Protein AF-A0AAW2QJ53-F1 (afdb_monomer_lite)

Sequence (204 aa):
MSAPTSPSHPFHLSPHHTTTTTTNLRRILRWKGVRPLPLFICVTLGLILRFAVPKPRAVAHNAWSLLAIFIATVAGLILSPLPVGAWAFVCLTLTVVTKTLTFAAAFSAFTNEVIWLIVVSFFFSRGFVKTGLGDRIAMFFVRWLGKSTLGLSYGLVLGSLPFLQECRALRRELVGFSCPLLSLWPRVLKVDLRIHRLGNLELI

Secondary structure (DSSP, 8-state):
---------------------SSSHHHHT------HHHHHHHHHHHHHHHHHSPPPTTS-HHHHHHHHHHHHHHHHHHH--S-HHHHHHHHHHHHHHTTSS-HHHHHTTTT-HHHHHHHHHHHHHHHHHHTTHHHHHHHHHHHHHTT-HHHHHHHHHHHHHHHHHHHHHHHHH-TTT-HHHHTTHHHHHHHHHHHHHHTTTTT-

Organism: NCBI:txid2727403

pLDDT: mean 70.65, std 16.31, range [41.06, 96.38]

Radius of gyration: 29.46 Å; chains: 1; bounding box: 96×60×66 Å

Foldseek 3Di:
DDDDDDDDDPPPDDDPPPDDPDDPVVVVVPCPDLPVVVVCVLVVQLVCLLPVDDDDPPDDPLVSNVVSLVVSLVVCVVVVSDPNVVSLVVSLVVCPVVPSDDPCVSCVVVVDVVVVVVVVVVVVVVVCVVVCVVVVVVVVVCVVQVVDPVSVVVVVCVVCVVVVVVVVVVCVVCVPPCPVVVVCVVVVVVVVVVVVVVVVVVPD

InterPro domains:
  IPR001898 Solute carrier family 13 [PF00939] (39-161)
  IPR030676 Citrate carrier CitT-related [PTHR42826] (18-158)

Structure (mmCIF, N/CA/C/O backbone):
data_AF-A0AAW2QJ53-F1
#
_entry.id   AF-A0AAW2QJ53-F1
#
loop_
_atom_site.group_PDB
_atom_site.id
_atom_site.type_symbol
_atom_site.label_atom_id
_atom_site.label_alt_id
_atom_site.label_comp_id
_atom_site.label_asym_id
_atom_site.label_entity_id
_atom_site.label_seq_id
_atom_site.pdbx_PDB_ins_code
_atom_site.Cartn_x
_atom_site.Cartn_y
_atom_site.Cartn_z
_atom_site.occupancy
_atom_site.B_iso_or_equiv
_atom_site.auth_seq_id
_atom_site.auth_comp_id
_atom_site.auth_asym_id
_atom_site.auth_atom_id
_atom_site.pdbx_PDB_model_num
ATOM 1 N N . MET A 1 1 ? -69.877 -28.764 40.636 1.00 41.84 1 MET A N 1
ATOM 2 C CA . MET A 1 1 ? -69.541 -29.182 39.254 1.00 41.84 1 MET A CA 1
ATOM 3 C C . MET A 1 1 ? -69.644 -27.917 38.415 1.00 41.84 1 MET A C 1
ATOM 5 O O . MET A 1 1 ? -70.707 -27.327 38.453 1.00 41.84 1 MET A O 1
ATOM 9 N N . SER A 1 2 ? -68.628 -27.328 37.794 1.00 41.06 2 SER A N 1
ATOM 10 C CA . SER A 1 2 ? -67.346 -27.781 37.236 1.00 41.06 2 SER A CA 1
ATOM 11 C C . SER A 1 2 ? -66.388 -26.573 37.137 1.00 41.06 2 SER A C 1
ATOM 13 O O . SER A 1 2 ? -66.824 -25.430 37.224 1.00 41.06 2 SER A O 1
ATOM 15 N N . ALA A 1 3 ? -65.089 -26.849 37.010 1.00 47.06 3 ALA A N 1
ATOM 16 C CA . ALA A 1 3 ? -63.971 -25.903 37.069 1.00 47.06 3 ALA A CA 1
ATOM 17 C C . ALA A 1 3 ? -63.718 -25.144 35.720 1.00 47.06 3 ALA A C 1
ATOM 19 O O . ALA A 1 3 ? -64.642 -25.065 34.915 1.00 47.06 3 ALA A O 1
ATOM 20 N N . PRO A 1 4 ? -62.542 -24.521 35.464 1.00 56.47 4 PRO A N 1
ATOM 21 C CA . PRO A 1 4 ? -62.376 -23.080 35.216 1.00 56.47 4 PRO A CA 1
ATOM 22 C C . PRO A 1 4 ? -61.927 -22.730 33.778 1.00 56.47 4 PRO A C 1
ATOM 24 O O . PRO A 1 4 ? -61.298 -23.548 33.119 1.00 56.47 4 PRO A O 1
ATOM 27 N N . THR A 1 5 ? -62.106 -21.489 33.309 1.00 48.62 5 THR A N 1
ATOM 28 C CA . THR A 1 5 ? -61.375 -20.992 32.118 1.00 48.62 5 THR A CA 1
ATOM 29 C C . THR A 1 5 ? -61.111 -19.485 32.192 1.00 48.62 5 THR A C 1
ATOM 31 O O . THR A 1 5 ? -62.034 -18.678 32.161 1.00 48.62 5 THR A O 1
ATOM 34 N N . SER A 1 6 ? -59.833 -19.122 32.250 1.00 49.41 6 SER A N 1
ATOM 35 C CA . SER A 1 6 ? -59.264 -17.804 31.927 1.00 49.41 6 SER A CA 1
ATOM 36 C C . SER A 1 6 ? -58.255 -18.022 30.775 1.00 49.41 6 SER A C 1
ATOM 38 O O . SER A 1 6 ? -57.933 -19.180 30.500 1.00 49.41 6 SER A O 1
ATOM 40 N N . PRO A 1 7 ? -57.590 -17.000 30.213 1.00 57.84 7 PRO A N 1
ATOM 41 C CA . PRO A 1 7 ? -58.033 -15.927 29.315 1.00 57.84 7 PRO A CA 1
ATOM 42 C C . PRO A 1 7 ? -57.326 -16.042 27.934 1.00 57.84 7 PRO A C 1
ATOM 44 O O . PRO A 1 7 ? -56.393 -16.824 27.777 1.00 57.84 7 PRO A O 1
ATOM 47 N N . SER A 1 8 ? -57.677 -15.242 26.917 1.00 47.44 8 SER A N 1
ATOM 48 C CA . SER A 1 8 ? -56.763 -15.034 25.770 1.00 47.44 8 SER A CA 1
ATOM 49 C C . SER A 1 8 ? -56.969 -13.685 25.074 1.00 47.44 8 SER A C 1
ATOM 51 O O . SER A 1 8 ? -57.854 -13.495 24.246 1.00 47.44 8 SER A O 1
ATOM 53 N N . HIS A 1 9 ? -56.099 -12.732 25.412 1.00 55.94 9 HIS A N 1
ATOM 54 C CA . HIS A 1 9 ? -55.782 -11.611 24.534 1.00 55.94 9 HIS A CA 1
ATOM 55 C C . HIS A 1 9 ? -55.036 -12.153 23.303 1.00 55.94 9 HIS A C 1
ATOM 57 O O . HIS A 1 9 ? -54.114 -12.956 23.480 1.00 55.94 9 HIS A O 1
ATOM 63 N N . PRO A 1 10 ? -55.360 -11.726 22.071 1.00 49.34 10 PRO A N 1
ATOM 64 C CA . PRO A 1 10 ? -54.559 -12.074 20.908 1.00 49.34 10 PRO A CA 1
ATOM 65 C C . PRO A 1 10 ? -53.213 -11.341 20.988 1.00 49.34 10 PRO A C 1
ATOM 67 O O . PRO A 1 10 ? -53.087 -10.162 20.664 1.00 49.34 10 PRO A O 1
ATOM 70 N N . PHE A 1 11 ? -52.200 -12.061 21.465 1.00 49.09 11 PHE A N 1
ATOM 71 C CA . PHE A 1 11 ? -50.798 -11.682 21.379 1.00 49.09 11 PHE A CA 1
ATOM 72 C C . PHE A 1 11 ? -50.414 -11.704 19.895 1.00 49.09 11 PHE A C 1
ATOM 74 O O . PHE A 1 11 ? -50.345 -12.763 19.269 1.00 49.09 11 PHE A O 1
ATOM 81 N N . HIS A 1 12 ? -50.229 -10.523 19.312 1.00 52.28 12 HIS A N 1
ATOM 82 C CA . HIS A 1 12 ? -49.799 -10.353 17.930 1.00 52.28 12 HIS A CA 1
ATOM 83 C C . HIS A 1 12 ? -48.346 -10.836 17.797 1.00 52.28 12 HIS A C 1
ATOM 85 O O . HIS A 1 12 ? -47.392 -10.087 18.011 1.00 52.28 12 HIS A O 1
ATOM 91 N N . LEU A 1 13 ? -48.176 -12.124 17.492 1.00 47.94 13 LEU A N 1
ATOM 92 C CA . LEU A 1 13 ? -46.907 -12.718 17.089 1.00 47.94 13 LEU A CA 1
ATOM 93 C C . LEU A 1 13 ? -46.474 -12.077 15.771 1.00 47.94 13 LEU A C 1
ATOM 95 O O . LEU A 1 13 ? -46.982 -12.405 14.702 1.00 47.94 13 LEU A O 1
ATOM 99 N N . SER A 1 14 ? -45.523 -11.153 15.859 1.00 46.50 14 SER A N 1
ATOM 100 C CA . SER A 1 14 ? -44.758 -10.709 14.700 1.00 46.50 14 SER A CA 1
ATOM 101 C C . SER A 1 14 ? -43.952 -11.910 14.182 1.00 46.50 14 SER A C 1
ATOM 103 O O . SER A 1 14 ? -43.152 -12.464 14.944 1.00 46.50 14 SER A O 1
ATOM 105 N N . PRO A 1 15 ? -44.138 -12.363 12.931 1.00 52.22 15 PRO A N 1
ATOM 106 C CA . PRO A 1 15 ? -43.317 -13.427 12.382 1.00 52.22 15 PRO A CA 1
ATOM 107 C C . PRO A 1 15 ? -41.901 -12.882 12.170 1.00 52.22 15 PRO A C 1
ATOM 109 O O . PRO A 1 15 ? -41.655 -12.038 11.307 1.00 52.22 15 PRO A O 1
ATOM 112 N N . HIS A 1 16 ? -40.946 -13.374 12.960 1.00 45.62 16 HIS A N 1
ATOM 113 C CA . HIS A 1 16 ? -39.532 -13.250 12.635 1.00 45.62 16 HIS A CA 1
ATOM 114 C C . HIS A 1 16 ? -39.289 -13.953 11.297 1.00 45.62 16 HIS A C 1
ATOM 116 O O . HIS A 1 16 ? -39.169 -15.177 11.237 1.00 45.62 16 HIS A O 1
ATOM 122 N N . HIS A 1 17 ? -39.215 -13.175 10.216 1.00 47.91 17 HIS A N 1
ATOM 123 C CA . HIS A 1 17 ? -38.747 -13.673 8.933 1.00 47.91 17 HIS A CA 1
ATOM 124 C C . HIS A 1 17 ? -37.279 -14.102 9.089 1.00 47.91 17 HIS A C 1
ATOM 126 O O . HIS A 1 17 ? -36.335 -13.317 9.132 1.00 47.91 17 HIS A O 1
ATOM 132 N N . THR A 1 18 ? -37.092 -15.403 9.218 1.00 50.91 18 THR A N 1
ATOM 133 C CA . THR A 1 18 ? -35.818 -16.095 9.094 1.00 50.91 18 THR A CA 1
ATOM 134 C C . THR A 1 18 ? -35.572 -16.325 7.608 1.00 50.91 18 THR A C 1
ATOM 136 O O . THR A 1 18 ? -35.673 -17.438 7.122 1.00 50.91 18 THR A O 1
ATOM 139 N N . THR A 1 19 ? -35.283 -15.267 6.845 1.00 46.22 19 THR A N 1
ATOM 140 C CA . THR A 1 19 ? -34.838 -15.418 5.448 1.00 46.22 19 THR A CA 1
ATOM 141 C C . THR A 1 19 ? -34.272 -14.112 4.913 1.00 46.22 19 THR A C 1
ATOM 143 O O . THR A 1 19 ? -35.037 -13.194 4.644 1.00 46.22 19 THR A O 1
ATOM 146 N N . THR A 1 20 ? -32.945 -14.035 4.746 1.00 45.28 20 THR A N 1
ATOM 147 C CA . THR A 1 20 ? -32.237 -13.365 3.622 1.00 45.28 20 THR A CA 1
ATOM 148 C C . THR A 1 20 ? -30.709 -13.370 3.833 1.00 45.28 20 THR A C 1
ATOM 150 O O . THR A 1 20 ? -30.023 -12.362 3.697 1.00 45.28 20 THR A O 1
ATOM 153 N N . THR A 1 21 ? -30.116 -14.540 4.094 1.00 49.44 21 THR A N 1
ATOM 154 C CA . THR A 1 21 ? -28.648 -14.734 4.060 1.00 49.44 21 THR A CA 1
ATOM 155 C C . THR A 1 21 ? -28.194 -15.181 2.663 1.00 49.44 21 THR A C 1
ATOM 157 O O . THR A 1 21 ? -27.422 -16.116 2.516 1.00 49.44 21 THR A O 1
ATOM 160 N N . THR A 1 22 ? -28.705 -14.564 1.593 1.00 52.09 22 THR A N 1
ATOM 161 C CA . THR A 1 22 ? -28.357 -14.920 0.196 1.00 52.09 22 THR A CA 1
ATOM 162 C C . THR A 1 22 ? -28.298 -13.705 -0.741 1.00 52.09 22 THR A C 1
ATOM 164 O O . THR A 1 22 ? -28.454 -13.825 -1.951 1.00 52.09 22 THR A O 1
ATOM 167 N N . THR A 1 23 ? -28.018 -12.508 -0.219 1.00 50.94 23 THR A N 1
ATOM 168 C CA . THR A 1 23 ? -27.895 -11.270 -1.026 1.00 50.94 23 THR A CA 1
ATOM 169 C C . THR A 1 23 ? -26.528 -10.580 -0.937 1.00 50.94 23 THR A C 1
ATOM 171 O O . THR A 1 23 ? -26.284 -9.629 -1.678 1.00 50.94 23 THR A O 1
ATOM 174 N N . ASN A 1 24 ? -25.583 -11.078 -0.125 1.00 52.50 24 ASN A N 1
ATOM 175 C CA . ASN A 1 24 ? -24.261 -10.447 0.043 1.00 52.50 24 ASN A CA 1
ATOM 176 C C . ASN A 1 24 ? -23.099 -11.085 -0.744 1.00 52.50 24 ASN A C 1
ATOM 178 O O . ASN A 1 24 ? -22.112 -10.401 -0.998 1.00 52.50 24 ASN A O 1
ATOM 182 N N . LEU A 1 25 ? -23.193 -12.334 -1.218 1.00 51.38 25 LEU A N 1
ATOM 183 C CA . LEU A 1 25 ? -22.089 -12.946 -1.986 1.00 51.38 25 LEU A CA 1
ATOM 184 C C . LEU A 1 25 ? -21.907 -12.317 -3.378 1.00 51.38 25 LEU A C 1
ATOM 186 O O . LEU A 1 25 ? -20.786 -12.196 -3.872 1.00 51.38 25 LEU A O 1
ATOM 190 N N . ARG A 1 26 ? -22.992 -11.826 -3.993 1.00 50.66 26 ARG A N 1
ATOM 191 C CA . ARG A 1 26 ? -22.941 -11.189 -5.321 1.00 50.66 26 ARG A CA 1
ATOM 192 C C . ARG A 1 26 ? -22.199 -9.848 -5.324 1.00 50.66 26 ARG A C 1
ATOM 194 O O . ARG A 1 26 ? -21.727 -9.429 -6.373 1.00 50.66 26 ARG A O 1
ATOM 201 N N . ARG A 1 27 ? -22.075 -9.175 -4.172 1.00 55.25 27 ARG A N 1
ATOM 202 C CA . ARG A 1 27 ? -21.313 -7.921 -4.034 1.00 55.25 27 ARG A CA 1
ATOM 203 C C . ARG A 1 27 ? -19.810 -8.183 -3.910 1.00 55.25 27 ARG A C 1
ATOM 205 O O . ARG A 1 27 ? -19.029 -7.426 -4.472 1.00 55.25 27 ARG A O 1
ATOM 212 N N . ILE A 1 28 ? -19.429 -9.281 -3.255 1.00 56.34 28 ILE A N 1
ATOM 213 C CA . ILE A 1 28 ? -18.035 -9.740 -3.135 1.00 56.34 28 ILE A CA 1
ATOM 214 C C . ILE A 1 28 ? -17.529 -10.265 -4.490 1.00 56.34 28 ILE A C 1
ATOM 216 O O . ILE A 1 28 ? -16.387 -10.028 -4.864 1.00 56.34 28 ILE A O 1
ATOM 220 N N . LEU A 1 29 ? -18.409 -10.902 -5.269 1.00 56.59 29 LEU A N 1
ATOM 221 C CA . LEU A 1 29 ? -18.126 -11.405 -6.618 1.00 56.59 29 LEU A CA 1
ATOM 222 C C . LEU A 1 29 ? -18.525 -10.438 -7.739 1.00 56.59 29 LEU A C 1
ATOM 224 O O . LEU A 1 29 ? -18.559 -10.835 -8.904 1.00 56.59 29 LEU A O 1
ATOM 228 N N . ARG A 1 30 ? -18.805 -9.161 -7.448 1.00 52.78 30 ARG A N 1
ATOM 229 C CA . ARG A 1 30 ? -18.968 -8.160 -8.509 1.00 52.78 30 ARG A CA 1
ATOM 230 C C . ARG A 1 30 ? -17.588 -7.709 -8.962 1.00 52.78 30 ARG A C 1
ATOM 232 O O . ARG A 1 30 ? -17.168 -6.581 -8.711 1.00 52.78 30 ARG A O 1
ATOM 239 N N . TRP A 1 31 ? -16.910 -8.621 -9.654 1.00 46.41 31 TRP A N 1
ATOM 240 C CA . TRP A 1 31 ? -15.805 -8.344 -10.555 1.00 46.41 31 TRP A CA 1
ATOM 241 C C . TRP A 1 31 ? -16.327 -7.372 -11.607 1.00 46.41 31 TRP A C 1
ATOM 243 O O . TRP A 1 31 ? -16.833 -7.741 -12.664 1.00 46.41 31 TRP A O 1
ATOM 253 N N . LYS A 1 32 ? -16.288 -6.086 -11.263 1.00 50.75 32 LYS A N 1
ATOM 254 C CA . LYS A 1 32 ? -16.388 -5.003 -12.222 1.00 50.75 32 LYS A CA 1
ATOM 255 C C . LYS A 1 32 ? -15.166 -5.202 -13.095 1.00 50.75 32 LYS A C 1
ATOM 257 O O . LYS A 1 32 ? -14.059 -4.950 -12.627 1.00 50.75 32 LYS A O 1
ATOM 262 N N . GLY A 1 33 ? -15.401 -5.801 -14.264 1.00 52.56 33 GLY A N 1
ATOM 263 C CA . GLY A 1 33 ? -14.368 -6.248 -15.183 1.00 52.56 33 GLY A CA 1
ATOM 264 C C . GLY A 1 33 ? -13.246 -5.233 -15.197 1.00 52.56 33 GLY A C 1
ATOM 265 O O . GLY A 1 33 ? -13.503 -4.038 -15.388 1.00 52.56 33 GLY A O 1
ATOM 266 N N . VAL A 1 34 ? -12.038 -5.717 -14.894 1.00 56.25 34 VAL A N 1
ATOM 267 C CA . VAL A 1 34 ? -10.792 -5.001 -15.153 1.00 56.25 34 VAL A CA 1
ATOM 268 C C . VAL A 1 34 ? -11.013 -4.296 -16.473 1.00 56.25 34 VAL A C 1
ATOM 270 O O . VAL A 1 34 ? -11.257 -4.979 -17.461 1.00 56.25 34 VAL A O 1
ATOM 273 N N . ARG A 1 35 ? -11.053 -2.961 -16.497 1.00 54.94 35 ARG A N 1
ATOM 274 C CA . ARG A 1 35 ? -11.066 -2.255 -17.776 1.00 54.94 35 ARG A CA 1
ATOM 275 C C . ARG A 1 35 ? -9.671 -2.547 -18.325 1.00 54.94 35 ARG A C 1
ATOM 277 O O . ARG A 1 35 ? -8.716 -1.973 -17.803 1.00 54.94 35 ARG A O 1
ATOM 284 N N . PRO A 1 36 ? -9.502 -3.479 -19.281 1.00 60.72 36 PRO A N 1
ATOM 285 C CA . PRO A 1 36 ? -8.161 -3.872 -19.696 1.00 60.72 36 PRO A CA 1
ATOM 286 C C . PRO A 1 36 ? -7.490 -2.705 -20.426 1.00 60.72 36 PRO A C 1
ATOM 288 O O . PRO A 1 36 ? -6.274 -2.605 -20.443 1.00 60.72 36 PRO A O 1
ATOM 291 N N . LEU A 1 37 ? -8.303 -1.773 -20.937 1.00 59.47 37 LEU A N 1
ATOM 292 C CA . LEU A 1 37 ? -7.907 -0.572 -21.652 1.00 59.47 37 LEU A CA 1
ATOM 293 C C . LEU A 1 37 ? -6.944 0.333 -20.844 1.00 59.47 37 LEU A C 1
ATOM 295 O O . LEU A 1 37 ? -5.825 0.521 -21.306 1.00 59.47 37 LEU A O 1
ATOM 299 N N . PRO A 1 38 ? -7.268 0.847 -19.637 1.00 59.75 38 PRO A N 1
ATOM 300 C CA . PRO A 1 38 ? -6.325 1.634 -18.831 1.00 59.75 38 PRO A CA 1
ATOM 301 C C . PRO A 1 38 ? -5.108 0.838 -18.345 1.00 59.75 38 PRO A C 1
ATOM 303 O O . PRO A 1 38 ? -4.029 1.406 -18.209 1.00 59.75 38 PRO A O 1
ATOM 306 N N . LEU A 1 39 ? -5.245 -0.475 -18.134 1.00 62.91 39 LEU A N 1
ATOM 307 C CA . LEU A 1 39 ? -4.128 -1.340 -17.748 1.00 62.91 39 LEU A CA 1
ATOM 308 C C . LEU A 1 39 ? -3.106 -1.450 -18.891 1.00 62.91 39 LEU A C 1
ATOM 310 O O . LEU A 1 39 ? -1.906 -1.265 -18.690 1.00 62.91 39 LEU A O 1
ATOM 314 N N . PHE A 1 40 ? -3.606 -1.675 -20.108 1.00 63.22 40 PHE A N 1
ATOM 315 C CA . PHE A 1 40 ? -2.809 -1.707 -21.324 1.00 63.22 40 PHE A CA 1
ATOM 316 C C . PHE A 1 40 ? -2.198 -0.333 -21.597 1.00 63.22 40 PHE A C 1
ATOM 318 O O . PHE A 1 40 ? -1.017 -0.263 -21.907 1.00 63.22 40 PHE A O 1
ATOM 325 N N . ILE A 1 41 ? -2.933 0.765 -21.389 1.00 62.38 41 ILE A N 1
ATOM 326 C CA . ILE A 1 41 ? -2.402 2.130 -21.526 1.00 62.38 41 ILE A CA 1
ATOM 327 C C . ILE A 1 41 ? -1.244 2.367 -20.549 1.00 62.38 41 ILE A C 1
ATOM 329 O O . ILE A 1 41 ? -0.210 2.858 -20.978 1.00 62.38 41 ILE A O 1
ATOM 333 N N . CYS A 1 42 ? -1.342 1.966 -19.278 1.00 60.06 42 CYS A N 1
ATOM 334 C CA . CYS A 1 42 ? -0.244 2.123 -18.315 1.00 60.06 42 CYS A CA 1
ATOM 335 C C . CYS A 1 42 ? 0.998 1.295 -18.681 1.00 60.06 42 CYS A C 1
ATOM 337 O O . CYS A 1 42 ? 2.119 1.803 -18.619 1.00 60.06 42 CYS A O 1
ATOM 339 N N . VAL A 1 43 ? 0.809 0.036 -19.087 1.00 67.56 43 VAL A N 1
ATOM 340 C CA . VAL A 1 43 ? 1.910 -0.846 -19.508 1.00 67.56 43 VAL A CA 1
ATOM 341 C C . VAL A 1 43 ? 2.558 -0.327 -20.793 1.00 67.56 43 VAL A C 1
ATOM 343 O O . VAL A 1 43 ? 3.782 -0.248 -20.877 1.00 67.56 43 VAL A O 1
ATOM 346 N N . THR A 1 44 ? 1.750 0.096 -21.765 1.00 63.53 44 THR A N 1
ATOM 347 C CA . THR A 1 44 ? 2.239 0.637 -23.039 1.00 63.53 44 THR A CA 1
ATOM 348 C C . THR A 1 44 ? 2.920 1.986 -22.829 1.00 63.53 44 THR A C 1
ATOM 350 O O . THR A 1 44 ? 3.960 2.214 -23.425 1.00 63.53 44 THR A O 1
ATOM 353 N N . LEU A 1 45 ? 2.431 2.849 -21.931 1.00 60.19 45 LEU A N 1
ATOM 354 C CA . LEU A 1 45 ? 3.073 4.128 -21.605 1.00 60.19 45 LEU A CA 1
ATOM 355 C C . LEU A 1 45 ? 4.449 3.911 -20.958 1.00 60.19 45 LEU A C 1
ATOM 357 O O . LEU A 1 45 ? 5.419 4.552 -21.358 1.00 60.19 45 LEU A O 1
ATOM 361 N N . GLY A 1 46 ? 4.564 2.962 -20.023 1.00 61.22 46 GLY A N 1
ATOM 362 C CA . GLY A 1 46 ? 5.848 2.578 -19.426 1.00 61.22 46 GLY A CA 1
ATOM 363 C C . GLY A 1 46 ? 6.826 1.969 -20.438 1.00 61.22 46 GLY A C 1
ATOM 364 O O . GLY A 1 46 ? 8.028 2.233 -20.382 1.00 61.22 46 GLY A O 1
ATOM 365 N N . LEU A 1 47 ? 6.314 1.200 -21.402 1.00 63.91 47 LEU A N 1
ATOM 366 C CA . LEU A 1 47 ? 7.112 0.602 -22.474 1.00 63.91 47 LEU A CA 1
ATOM 367 C C . LEU A 1 47 ? 7.544 1.640 -23.527 1.00 63.91 47 LEU A C 1
ATOM 369 O O . LEU A 1 47 ? 8.697 1.634 -23.954 1.00 63.91 47 LEU A O 1
ATOM 373 N N . ILE A 1 48 ? 6.657 2.575 -23.879 1.00 61.06 48 ILE A N 1
ATOM 374 C CA . ILE A 1 48 ? 6.914 3.706 -24.782 1.00 61.06 48 ILE A CA 1
ATOM 375 C C . ILE A 1 48 ? 7.967 4.635 -24.179 1.00 61.06 48 ILE A C 1
ATOM 377 O O . ILE A 1 48 ? 8.921 4.982 -24.865 1.00 61.06 48 ILE A O 1
ATOM 381 N N . LEU A 1 49 ? 7.873 4.977 -22.891 1.00 56.69 49 LEU A N 1
ATOM 382 C CA . LEU A 1 49 ? 8.878 5.802 -22.206 1.00 56.69 49 LEU A CA 1
ATOM 383 C C . LEU A 1 49 ? 10.272 5.156 -22.209 1.00 56.69 49 LEU A C 1
ATOM 385 O O . LEU A 1 49 ? 11.280 5.859 -22.272 1.00 56.69 49 LEU A O 1
ATOM 389 N N . ARG A 1 50 ? 10.347 3.819 -22.189 1.00 60.53 50 ARG A N 1
ATOM 390 C CA . ARG A 1 50 ? 11.616 3.084 -22.267 1.00 60.53 50 ARG A CA 1
ATOM 391 C C . ARG A 1 50 ? 12.216 3.053 -23.676 1.00 60.53 50 ARG A C 1
ATOM 393 O O . ARG A 1 50 ? 13.440 3.041 -23.786 1.00 60.53 50 ARG A O 1
ATOM 400 N N . PHE A 1 51 ? 11.389 3.003 -24.720 1.00 58.09 51 PHE A N 1
ATOM 401 C CA . PHE A 1 51 ? 11.840 2.845 -26.109 1.00 58.09 51 PHE A CA 1
ATOM 402 C C . PHE A 1 51 ? 11.944 4.166 -26.891 1.00 58.09 51 PHE A C 1
ATOM 404 O O . PHE A 1 51 ? 12.754 4.254 -27.807 1.00 58.09 51 PHE A O 1
ATOM 411 N N . ALA A 1 52 ? 11.165 5.193 -26.534 1.00 53.56 52 ALA A N 1
ATOM 412 C CA . ALA A 1 52 ? 11.076 6.448 -27.285 1.00 53.56 52 ALA A CA 1
ATOM 413 C C . ALA A 1 52 ? 12.121 7.506 -26.886 1.00 53.56 52 ALA A C 1
ATOM 415 O O . ALA A 1 52 ? 12.327 8.455 -27.638 1.00 53.56 52 ALA A O 1
ATOM 416 N N . VAL A 1 53 ? 12.794 7.368 -25.734 1.00 57.03 53 VAL A N 1
ATOM 417 C CA . VAL A 1 53 ? 13.799 8.347 -25.279 1.00 57.03 53 VAL A CA 1
ATOM 418 C C . VAL A 1 53 ? 15.218 7.797 -25.494 1.00 57.03 53 VAL A C 1
ATOM 420 O O . VAL A 1 53 ? 15.643 6.908 -24.745 1.00 57.03 53 VAL A O 1
ATOM 423 N N . PRO A 1 54 ? 15.973 8.291 -26.497 1.00 58.31 54 PRO A N 1
ATOM 424 C CA . PRO A 1 54 ? 17.355 7.881 -26.723 1.00 58.31 54 PRO A CA 1
ATOM 425 C C . PRO A 1 54 ? 18.236 8.251 -25.524 1.00 58.31 54 PRO A C 1
ATOM 427 O O . PRO A 1 54 ? 18.165 9.351 -24.976 1.00 58.31 54 PRO A O 1
ATOM 430 N N . LYS A 1 55 ? 19.065 7.294 -25.095 1.00 53.78 55 LYS A N 1
ATOM 431 C CA . LYS A 1 55 ? 19.886 7.405 -23.884 1.00 53.78 55 LYS A CA 1
ATOM 432 C C . LYS A 1 55 ? 20.962 8.492 -24.010 1.00 53.78 55 LYS A C 1
ATOM 434 O O . LYS A 1 55 ? 21.773 8.421 -24.936 1.00 53.78 55 LYS A O 1
ATOM 439 N N . PRO A 1 56 ? 21.076 9.417 -23.040 1.00 59.97 56 PRO A N 1
ATOM 440 C CA . PRO A 1 56 ? 22.280 10.223 -22.892 1.00 59.97 56 PRO A CA 1
ATOM 441 C C . PRO A 1 56 ? 23.449 9.333 -22.437 1.00 59.97 56 PRO A C 1
ATOM 443 O O . PRO A 1 56 ? 23.302 8.493 -21.548 1.00 59.97 56 PRO A O 1
ATOM 446 N N . ARG A 1 57 ? 24.628 9.517 -23.047 1.00 59.19 57 ARG A N 1
ATOM 447 C CA . ARG A 1 57 ? 25.825 8.656 -22.900 1.00 59.19 57 ARG A CA 1
ATOM 448 C C . ARG A 1 57 ? 26.394 8.556 -21.471 1.00 59.19 57 ARG A C 1
ATOM 450 O O . ARG A 1 57 ? 27.244 7.709 -21.229 1.00 59.19 57 ARG A O 1
ATOM 457 N N . ALA A 1 58 ? 25.930 9.389 -20.538 1.00 69.31 58 ALA A N 1
ATOM 458 C CA . ALA A 1 58 ? 26.463 9.502 -19.178 1.00 69.31 58 ALA A CA 1
ATOM 459 C C . ALA A 1 58 ? 25.750 8.630 -18.119 1.00 69.31 58 ALA A C 1
ATOM 461 O O . ALA A 1 58 ? 26.157 8.641 -16.961 1.00 69.31 58 ALA A O 1
ATOM 462 N N . VAL A 1 59 ? 24.687 7.892 -18.471 1.00 74.75 59 VAL A N 1
ATOM 463 C CA . VAL A 1 59 ? 23.858 7.164 -17.488 1.00 74.75 59 VAL A CA 1
ATOM 464 C C . VAL A 1 59 ? 23.938 5.651 -17.693 1.00 74.75 59 VAL A C 1
ATOM 466 O O . VAL A 1 59 ? 23.747 5.147 -18.801 1.00 74.75 59 VAL A O 1
ATOM 469 N N . ALA A 1 60 ? 24.162 4.905 -16.605 1.00 78.19 60 ALA A N 1
ATOM 470 C CA . ALA A 1 60 ? 24.178 3.443 -16.623 1.00 78.19 60 ALA A CA 1
ATOM 471 C C . ALA A 1 60 ? 22.857 2.860 -17.164 1.00 78.19 60 ALA A C 1
ATOM 473 O O . ALA A 1 60 ? 21.759 3.316 -16.825 1.00 78.19 60 ALA A O 1
ATOM 474 N N . HIS A 1 61 ? 22.952 1.799 -17.974 1.00 73.81 61 HIS A N 1
ATOM 475 C CA . HIS A 1 61 ? 21.800 1.214 -18.673 1.00 73.81 61 HIS A CA 1
ATOM 476 C C . HIS A 1 61 ? 20.681 0.756 -17.714 1.00 73.81 61 HIS A C 1
ATOM 478 O O . HIS A 1 61 ? 19.494 0.904 -18.035 1.00 73.81 61 HIS A O 1
ATOM 484 N N . ASN A 1 62 ? 21.074 0.250 -16.541 1.00 76.38 62 ASN A N 1
ATOM 485 C CA . ASN A 1 62 ? 20.178 -0.223 -15.485 1.00 76.38 62 ASN A CA 1
ATOM 486 C C . ASN A 1 62 ? 19.467 0.933 -14.770 1.00 76.38 62 ASN A C 1
ATOM 488 O O . ASN A 1 62 ? 18.252 0.882 -14.602 1.00 76.38 62 ASN A O 1
ATOM 492 N N . ALA A 1 63 ? 20.192 2.006 -14.430 1.00 81.25 63 ALA A N 1
ATOM 493 C CA . ALA A 1 63 ? 19.634 3.171 -13.740 1.00 81.25 63 ALA A CA 1
ATOM 494 C C . ALA A 1 63 ? 18.529 3.856 -14.562 1.00 81.25 63 ALA A C 1
ATOM 496 O O . ALA A 1 63 ? 17.463 4.170 -14.036 1.00 81.25 63 ALA A O 1
ATOM 497 N N . TRP A 1 64 ? 18.734 3.994 -15.877 1.00 79.75 64 TRP A N 1
ATOM 498 C CA . TRP A 1 64 ? 17.714 4.538 -16.781 1.00 79.75 64 TRP A CA 1
ATOM 499 C C . TRP A 1 64 ? 16.440 3.684 -16.827 1.00 79.75 64 TRP A C 1
ATOM 501 O O . TRP A 1 64 ? 15.326 4.200 -16.878 1.00 79.75 64 TRP A O 1
ATOM 511 N N . SER A 1 65 ? 16.600 2.360 -16.782 1.00 77.88 65 SER A N 1
ATOM 512 C CA . SER A 1 65 ? 15.466 1.433 -16.815 1.00 77.88 65 SER A CA 1
ATOM 513 C C . SER A 1 65 ? 14.669 1.469 -15.507 1.00 77.88 65 SER A C 1
ATOM 515 O O . SER A 1 65 ? 13.444 1.394 -15.543 1.00 77.88 65 SER A O 1
ATOM 517 N N . LEU A 1 66 ? 15.341 1.648 -14.365 1.00 82.19 66 LEU A N 1
ATOM 518 C CA . LEU A 1 66 ? 14.686 1.811 -13.064 1.00 82.19 66 LEU A CA 1
ATOM 519 C C . LEU A 1 66 ? 13.900 3.117 -12.970 1.00 82.19 66 LEU A C 1
ATOM 521 O O . LEU A 1 66 ? 12.770 3.107 -12.486 1.00 82.19 66 LEU A O 1
ATOM 525 N N . LEU A 1 67 ? 14.450 4.213 -13.499 1.00 82.56 67 LEU A N 1
ATOM 526 C CA . LEU A 1 67 ? 13.747 5.493 -13.581 1.00 82.56 67 LEU A CA 1
ATOM 527 C C . LEU A 1 67 ? 12.448 5.372 -14.395 1.00 82.56 67 LEU A C 1
ATOM 529 O O . LEU A 1 67 ? 11.395 5.826 -13.950 1.00 82.56 67 LEU A O 1
ATOM 533 N N . ALA A 1 68 ? 12.501 4.713 -15.557 1.00 79.94 68 ALA A N 1
ATOM 534 C CA . ALA A 1 68 ? 11.324 4.503 -16.400 1.00 79.94 68 ALA A CA 1
ATOM 535 C C . ALA A 1 68 ? 10.229 3.693 -15.681 1.00 79.94 68 ALA A C 1
ATOM 537 O O . ALA A 1 68 ? 9.053 4.058 -15.728 1.00 79.94 68 ALA A O 1
ATOM 538 N N . ILE A 1 69 ? 10.607 2.627 -14.967 1.00 80.00 69 ILE A N 1
ATOM 539 C CA . ILE A 1 69 ? 9.659 1.793 -14.212 1.00 80.00 69 ILE A CA 1
ATOM 540 C C . ILE A 1 69 ? 9.079 2.557 -13.013 1.00 80.00 69 ILE A C 1
ATOM 542 O O . ILE A 1 69 ? 7.895 2.411 -12.705 1.00 80.00 69 ILE A O 1
ATOM 546 N N . PHE A 1 70 ? 9.868 3.410 -12.361 1.00 85.69 70 PHE A N 1
ATOM 547 C CA . PHE A 1 70 ? 9.392 4.264 -11.275 1.00 85.69 70 PHE A CA 1
ATOM 548 C C . PHE A 1 70 ? 8.315 5.246 -11.757 1.00 85.69 70 PHE A C 1
ATOM 550 O O . PHE A 1 70 ? 7.226 5.289 -11.184 1.00 85.69 70 PHE A O 1
ATOM 55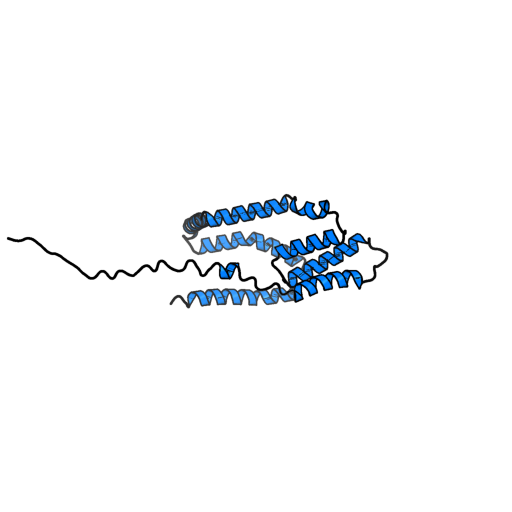7 N N . ILE A 1 71 ? 8.564 5.958 -12.862 1.00 82.94 71 ILE A N 1
ATOM 558 C CA . ILE A 1 71 ? 7.586 6.881 -13.464 1.00 82.94 71 ILE A CA 1
ATOM 559 C C . ILE A 1 71 ? 6.322 6.128 -13.897 1.00 82.94 71 ILE A C 1
ATOM 561 O O . ILE A 1 71 ? 5.211 6.574 -13.608 1.00 82.94 71 ILE A O 1
ATOM 565 N N . ALA A 1 72 ? 6.471 4.956 -14.523 1.00 81.12 72 ALA A N 1
ATOM 566 C CA . ALA A 1 72 ? 5.338 4.107 -14.888 1.00 81.12 72 ALA A CA 1
ATOM 567 C C . ALA A 1 72 ? 4.512 3.685 -13.658 1.00 81.12 72 ALA A C 1
ATOM 569 O O . ALA A 1 72 ? 3.282 3.689 -13.704 1.00 81.12 72 ALA A O 1
ATOM 570 N N . THR A 1 73 ? 5.175 3.380 -12.538 1.00 84.06 73 THR A N 1
ATOM 571 C CA . THR A 1 73 ? 4.519 3.004 -11.277 1.00 84.06 73 THR A CA 1
ATOM 572 C C . THR A 1 73 ? 3.733 4.171 -10.681 1.00 84.06 73 THR A C 1
ATOM 574 O O . THR A 1 73 ? 2.584 3.973 -10.287 1.00 84.06 73 THR A O 1
ATOM 577 N N . VAL A 1 74 ? 4.305 5.381 -10.660 1.00 87.19 74 VAL A N 1
ATOM 578 C CA . VAL A 1 74 ? 3.625 6.604 -10.192 1.00 87.19 74 VAL A CA 1
ATOM 579 C C . VAL A 1 74 ? 2.410 6.916 -11.066 1.00 87.19 74 VAL A C 1
ATOM 581 O O . VAL A 1 74 ? 1.322 7.149 -10.541 1.00 87.19 74 VAL A O 1
ATOM 584 N N . ALA A 1 75 ? 2.556 6.848 -12.392 1.00 80.31 75 ALA A N 1
ATOM 585 C CA . ALA A 1 75 ? 1.443 7.046 -13.317 1.00 80.31 75 ALA A CA 1
ATOM 586 C C . ALA A 1 75 ? 0.318 6.024 -13.078 1.00 80.31 75 ALA A C 1
ATOM 588 O O . ALA A 1 75 ? -0.850 6.398 -13.003 1.00 80.31 75 ALA A O 1
ATOM 589 N N . GLY A 1 76 ? 0.650 4.744 -12.882 1.00 76.94 76 GLY A N 1
ATOM 590 C CA . GLY A 1 76 ? -0.349 3.717 -12.588 1.00 76.94 76 GLY A CA 1
ATOM 591 C C . GLY A 1 76 ? -1.049 3.891 -11.240 1.00 76.94 76 GLY A C 1
ATOM 592 O O . GLY A 1 76 ? -2.239 3.607 -11.143 1.00 76.94 76 GLY A O 1
ATOM 593 N N . LEU A 1 77 ? -0.374 4.430 -10.220 1.00 82.19 77 LEU A N 1
ATOM 594 C CA . LEU A 1 77 ? -1.020 4.779 -8.949 1.00 82.19 77 LEU A CA 1
ATOM 595 C C . LEU A 1 77 ? -2.033 5.921 -9.125 1.00 82.19 77 LEU A C 1
ATOM 597 O O . LEU A 1 77 ? -3.141 5.837 -8.597 1.00 82.19 77 LEU A O 1
ATOM 601 N N . ILE A 1 78 ? -1.700 6.945 -9.918 1.00 83.75 78 ILE A N 1
ATOM 602 C CA . ILE A 1 78 ? -2.599 8.080 -10.195 1.00 83.75 78 ILE A CA 1
ATOM 603 C C . ILE A 1 78 ? -3.821 7.629 -11.001 1.00 83.75 78 ILE A C 1
ATOM 605 O O . ILE A 1 78 ? -4.948 7.993 -10.673 1.00 83.75 78 ILE A O 1
ATOM 609 N N . LEU A 1 79 ? -3.614 6.814 -12.039 1.00 75.94 79 LEU A N 1
ATOM 610 C CA . LEU A 1 79 ? -4.704 6.315 -12.879 1.00 75.94 79 LEU A CA 1
ATOM 611 C C . LEU A 1 79 ? -5.568 5.268 -12.157 1.00 75.94 79 LEU A C 1
ATOM 613 O O . LEU A 1 79 ? -6.671 4.983 -12.625 1.00 75.94 79 LEU A O 1
ATOM 617 N N . SER A 1 80 ? -5.079 4.707 -11.040 1.00 71.19 80 SER A N 1
ATOM 618 C CA . SER A 1 80 ? -5.752 3.704 -10.201 1.00 71.19 80 SER A CA 1
ATOM 619 C C . SER A 1 80 ? -6.554 2.670 -11.017 1.00 71.19 80 SER A C 1
ATOM 621 O O . SER A 1 80 ? -7.747 2.467 -10.768 1.00 71.19 80 SER A O 1
ATOM 623 N N . PRO A 1 81 ? -5.939 2.002 -12.018 1.00 69.12 81 PRO A N 1
ATOM 624 C CA . PRO A 1 81 ? -6.653 1.061 -12.878 1.00 69.12 81 PRO A CA 1
ATOM 625 C C . PRO A 1 81 ? -7.074 -0.210 -12.121 1.00 69.12 81 PRO A C 1
ATOM 627 O O . PRO A 1 81 ? -7.949 -0.946 -12.580 1.00 69.12 81 PRO A O 1
ATOM 630 N N . LEU A 1 82 ? -6.437 -0.477 -10.976 1.00 73.75 82 LEU A N 1
ATOM 631 C CA . LEU A 1 82 ? -6.525 -1.695 -10.177 1.00 73.75 82 LEU A CA 1
ATOM 632 C C . LEU A 1 82 ? -6.354 -1.369 -8.681 1.00 73.75 82 LEU A C 1
ATOM 634 O O . LEU A 1 82 ? -5.807 -0.317 -8.344 1.00 73.75 82 LEU A O 1
ATOM 638 N N . PRO A 1 83 ? -6.744 -2.285 -7.772 1.00 82.50 83 PRO A N 1
ATOM 639 C CA . PRO A 1 83 ? -6.370 -2.200 -6.364 1.00 82.50 83 PRO A CA 1
ATOM 640 C C . PRO A 1 83 ? -4.853 -2.051 -6.200 1.00 82.50 83 PRO A C 1
ATOM 642 O O . PRO A 1 83 ? -4.085 -2.724 -6.889 1.00 82.50 83 PRO A O 1
ATOM 645 N N . VAL A 1 84 ? -4.426 -1.225 -5.242 1.00 84.81 84 VAL A N 1
ATOM 646 C CA . VAL A 1 84 ? -3.009 -0.872 -5.017 1.00 84.81 84 VAL A CA 1
ATOM 647 C C . VAL A 1 84 ? -2.108 -2.110 -4.898 1.00 84.81 84 VAL A C 1
ATOM 649 O O . VAL A 1 84 ? -1.029 -2.145 -5.483 1.00 84.81 84 VAL A O 1
ATOM 652 N N . GLY A 1 85 ? -2.576 -3.163 -4.218 1.00 85.88 85 GLY A N 1
ATOM 653 C CA . GLY A 1 85 ? -1.830 -4.419 -4.098 1.00 85.88 85 GLY A CA 1
ATOM 654 C C . GLY A 1 85 ? -1.625 -5.145 -5.433 1.00 85.88 85 GLY A C 1
ATOM 655 O O . GLY A 1 85 ? -0.524 -5.604 -5.717 1.00 85.88 85 GLY A O 1
ATOM 656 N N . ALA A 1 86 ? -2.651 -5.202 -6.290 1.00 85.62 86 ALA A N 1
ATOM 657 C CA . ALA A 1 86 ? -2.543 -5.840 -7.604 1.00 85.62 86 ALA A CA 1
ATOM 658 C C . ALA A 1 86 ? -1.574 -5.077 -8.523 1.00 85.62 86 ALA A C 1
ATOM 660 O O . ALA A 1 86 ? -0.773 -5.695 -9.221 1.00 85.62 86 ALA A O 1
ATOM 661 N N . TRP A 1 87 ? -1.598 -3.741 -8.475 1.00 86.94 87 TRP A N 1
ATOM 662 C CA . TRP A 1 87 ? -0.640 -2.905 -9.202 1.00 86.94 87 TRP A CA 1
ATOM 663 C C . TRP A 1 87 ? 0.806 -3.146 -8.744 1.00 86.94 87 TRP A C 1
ATOM 665 O O . TRP A 1 87 ? 1.695 -3.295 -9.580 1.00 86.94 87 TRP A O 1
ATOM 675 N N . ALA A 1 88 ? 1.038 -3.283 -7.433 1.00 88.12 88 ALA A N 1
ATOM 676 C CA . ALA A 1 88 ? 2.363 -3.584 -6.891 1.00 88.12 88 ALA A CA 1
ATOM 677 C C . ALA A 1 88 ? 2.936 -4.911 -7.431 1.00 88.12 88 ALA A C 1
ATOM 679 O O . ALA A 1 88 ? 4.099 -4.953 -7.834 1.00 88.12 88 ALA A O 1
ATOM 680 N N . PHE A 1 89 ? 2.122 -5.971 -7.521 1.00 88.31 89 PHE A N 1
ATOM 681 C CA . PHE A 1 89 ? 2.549 -7.251 -8.106 1.00 88.31 89 PHE A CA 1
ATOM 682 C C . PHE A 1 89 ? 2.843 -7.158 -9.610 1.00 88.31 89 PHE A C 1
ATOM 684 O O . PHE A 1 89 ? 3.796 -7.779 -10.087 1.00 88.31 89 PHE A O 1
ATOM 691 N N . VAL A 1 90 ? 2.073 -6.366 -10.365 1.00 85.94 90 VAL A N 1
ATOM 692 C CA . VAL A 1 90 ? 2.342 -6.121 -11.793 1.00 85.94 90 VAL A CA 1
ATOM 693 C C . VAL A 1 90 ? 3.677 -5.395 -11.974 1.00 85.94 90 VAL A C 1
ATOM 695 O O . VAL A 1 90 ? 4.503 -5.841 -12.769 1.00 85.94 90 VAL A O 1
ATOM 698 N N . CYS A 1 91 ? 3.940 -4.336 -11.203 1.00 85.38 91 CYS A N 1
ATOM 699 C CA . CYS A 1 91 ? 5.222 -3.628 -11.244 1.00 85.38 91 CYS A CA 1
ATOM 700 C C . CYS A 1 91 ? 6.400 -4.530 -10.856 1.00 85.38 91 CYS A C 1
ATOM 702 O O . CYS A 1 91 ? 7.428 -4.507 -11.528 1.00 85.38 91 CYS A O 1
ATOM 704 N N . LEU A 1 92 ? 6.242 -5.364 -9.824 1.00 87.81 92 LEU A N 1
ATOM 705 C CA . LEU A 1 92 ? 7.254 -6.342 -9.417 1.00 87.81 92 LEU A CA 1
ATOM 706 C C . LEU A 1 92 ? 7.536 -7.373 -10.520 1.00 87.81 92 LEU A C 1
ATOM 708 O O . LEU A 1 92 ? 8.679 -7.738 -10.775 1.00 87.81 92 LEU A O 1
ATOM 712 N N . THR A 1 93 ? 6.497 -7.830 -11.215 1.00 86.12 93 THR A N 1
ATOM 713 C CA . THR A 1 93 ? 6.659 -8.754 -12.343 1.00 86.12 93 THR A CA 1
ATOM 714 C C . THR A 1 93 ? 7.396 -8.069 -13.493 1.00 86.12 93 THR A C 1
ATOM 716 O O . THR A 1 93 ? 8.323 -8.640 -14.065 1.00 86.12 93 THR A O 1
ATOM 719 N N . LEU A 1 94 ? 7.046 -6.815 -13.799 1.00 83.50 94 LEU A N 1
ATOM 720 C CA . LEU A 1 94 ? 7.708 -6.020 -14.832 1.00 83.50 94 LEU A CA 1
ATOM 721 C C . LEU A 1 94 ? 9.200 -5.811 -14.538 1.00 83.50 94 LEU A C 1
ATOM 723 O O . LEU A 1 94 ? 10.004 -5.950 -15.461 1.00 83.50 94 LEU A O 1
ATOM 727 N N . THR A 1 95 ? 9.601 -5.528 -13.294 1.00 84.19 95 THR A N 1
ATOM 728 C CA . THR A 1 95 ? 11.023 -5.347 -12.929 1.00 84.19 95 THR A CA 1
ATOM 729 C C . THR A 1 95 ? 11.838 -6.634 -13.083 1.00 84.19 95 THR A C 1
ATOM 731 O O . THR A 1 95 ? 12.974 -6.586 -13.561 1.00 84.19 95 THR A O 1
ATOM 734 N N . VAL A 1 96 ? 11.258 -7.790 -12.746 1.00 85.12 96 VAL A N 1
ATOM 735 C CA . VAL A 1 96 ? 11.908 -9.102 -12.906 1.00 85.12 96 VAL A CA 1
ATOM 736 C C . VAL A 1 96 ? 12.000 -9.499 -14.384 1.00 85.12 96 VAL A C 1
ATOM 738 O O . VAL A 1 96 ? 13.071 -9.890 -14.850 1.00 85.12 96 VAL A O 1
ATOM 741 N N . VAL A 1 97 ? 10.914 -9.348 -15.153 1.00 83.00 97 VAL A N 1
ATOM 742 C CA . VAL A 1 97 ? 10.875 -9.676 -16.594 1.00 83.00 97 VAL A CA 1
ATOM 743 C C . VAL A 1 97 ? 11.846 -8.806 -17.384 1.00 83.00 97 VAL A C 1
ATOM 745 O O . VAL A 1 97 ? 12.559 -9.297 -18.258 1.00 83.00 97 VAL A O 1
ATOM 748 N N . THR A 1 98 ? 11.935 -7.519 -17.048 1.00 77.88 98 THR A N 1
ATOM 749 C CA . THR A 1 98 ? 12.869 -6.599 -17.704 1.00 77.88 98 THR A CA 1
ATOM 750 C C . THR A 1 98 ? 14.327 -6.759 -17.262 1.00 77.88 98 THR A C 1
ATOM 752 O O . THR A 1 98 ? 15.179 -6.012 -17.753 1.00 77.88 98 THR A O 1
ATOM 755 N N . LYS A 1 99 ? 14.619 -7.725 -16.371 1.00 77.94 99 LYS A N 1
ATOM 756 C CA . LYS A 1 99 ? 15.941 -8.033 -15.800 1.00 77.94 99 LYS A CA 1
ATOM 757 C C . LYS A 1 99 ? 16.682 -6.803 -15.263 1.00 77.94 99 LYS A C 1
ATOM 759 O O . LYS A 1 99 ? 17.907 -6.745 -15.307 1.00 77.94 99 LYS A O 1
ATOM 764 N N . THR A 1 100 ? 15.949 -5.808 -14.755 1.00 72.81 100 THR A N 1
ATOM 765 C CA . THR A 1 100 ? 16.560 -4.605 -14.170 1.00 72.81 100 THR A CA 1
ATOM 766 C C . THR A 1 100 ? 17.116 -4.872 -12.775 1.00 72.81 100 THR A C 1
ATOM 768 O O . THR A 1 100 ? 18.123 -4.278 -12.403 1.00 72.81 100 THR A O 1
ATOM 771 N N . LEU A 1 101 ? 16.477 -5.775 -12.023 1.00 75.75 101 LEU A N 1
ATOM 772 C CA . LEU A 1 101 ? 16.945 -6.311 -10.743 1.00 75.75 101 LEU A CA 1
ATOM 773 C C . LEU A 1 101 ? 16.908 -7.846 -10.778 1.00 75.75 101 LEU A C 1
ATOM 775 O O . LEU A 1 101 ? 16.105 -8.442 -11.498 1.00 75.75 101 LEU A O 1
ATOM 779 N N . THR A 1 102 ? 17.759 -8.488 -9.977 1.00 84.69 102 THR A N 1
ATOM 780 C CA . THR A 1 102 ? 17.691 -9.938 -9.751 1.00 84.69 102 THR A CA 1
ATOM 781 C C . THR A 1 102 ? 16.437 -10.297 -8.951 1.00 84.69 102 THR A C 1
ATOM 783 O O . THR A 1 102 ? 15.918 -9.480 -8.189 1.00 84.69 102 THR A O 1
ATOM 786 N N . PHE A 1 103 ? 15.959 -11.537 -9.089 1.00 85.81 103 PHE A N 1
ATOM 787 C CA . PHE A 1 103 ? 14.798 -12.029 -8.338 1.00 85.81 103 PHE A CA 1
ATOM 788 C C . PHE A 1 103 ? 14.988 -11.860 -6.821 1.00 85.81 103 PHE A C 1
ATOM 790 O O . PHE A 1 103 ? 14.117 -11.324 -6.145 1.00 85.81 103 PHE A O 1
ATOM 797 N N . ALA A 1 104 ? 16.169 -12.205 -6.297 1.00 88.38 104 ALA A N 1
ATOM 798 C CA . ALA A 1 104 ? 16.487 -12.033 -4.879 1.00 88.38 104 ALA A CA 1
ATOM 799 C C . ALA A 1 104 ? 16.395 -10.565 -4.421 1.00 88.38 104 ALA A C 1
ATOM 801 O O . ALA A 1 104 ? 15.818 -10.274 -3.376 1.00 88.38 104 ALA A O 1
ATOM 802 N N . ALA A 1 105 ? 16.904 -9.624 -5.224 1.00 87.00 105 ALA A N 1
ATOM 803 C CA . ALA A 1 105 ? 16.857 -8.204 -4.886 1.00 87.00 105 ALA A CA 1
ATOM 804 C C . ALA A 1 105 ? 15.427 -7.637 -4.937 1.00 87.00 105 ALA A C 1
ATOM 806 O O . ALA A 1 105 ? 15.073 -6.797 -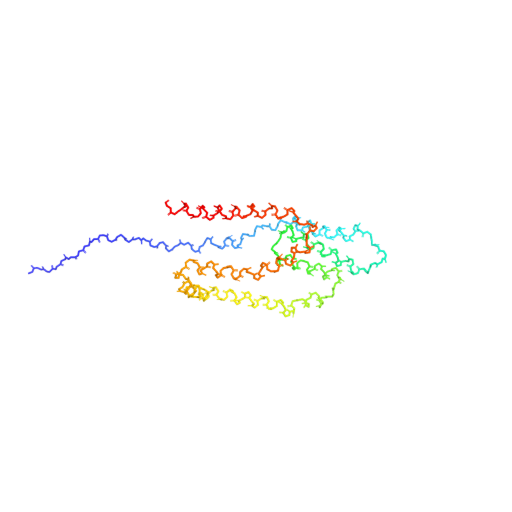4.115 1.00 87.00 105 ALA A O 1
ATOM 807 N N . ALA A 1 106 ? 14.587 -8.125 -5.855 1.00 86.31 106 ALA A N 1
ATOM 808 C CA . ALA A 1 106 ? 13.187 -7.720 -5.953 1.00 86.31 106 ALA A CA 1
ATOM 809 C C . ALA A 1 106 ? 12.360 -8.163 -4.729 1.00 86.31 106 ALA A C 1
ATOM 811 O O . ALA A 1 106 ? 11.507 -7.411 -4.259 1.00 86.31 106 ALA A O 1
ATOM 812 N N . PHE A 1 107 ? 12.635 -9.353 -4.181 1.00 89.62 107 PHE A N 1
ATOM 813 C CA . PHE A 1 107 ? 11.920 -9.877 -3.012 1.00 89.62 107 PHE A CA 1
ATOM 814 C C . PHE A 1 107 ? 12.514 -9.465 -1.658 1.00 89.62 107 PHE A C 1
ATOM 816 O O . PHE A 1 107 ? 11.817 -9.557 -0.649 1.00 89.62 107 PHE A O 1
ATOM 823 N N . SER A 1 108 ? 13.741 -8.935 -1.630 1.00 91.06 108 SER A N 1
ATOM 824 C CA . SER A 1 108 ? 14.405 -8.433 -0.413 1.00 91.06 108 SER A CA 1
ATOM 825 C C . SER A 1 108 ? 13.579 -7.374 0.338 1.00 91.06 108 SER A C 1
ATOM 827 O O . SER A 1 108 ? 13.601 -7.297 1.567 1.00 91.06 108 SER A O 1
ATOM 829 N N . ALA A 1 109 ? 12.761 -6.600 -0.384 1.00 87.31 109 ALA A N 1
ATOM 830 C CA . ALA A 1 109 ? 11.840 -5.653 0.236 1.00 87.31 109 ALA A CA 1
ATOM 831 C C . ALA A 1 109 ? 10.777 -6.348 1.112 1.00 87.31 109 ALA A C 1
ATOM 833 O O . ALA A 1 109 ? 10.481 -5.860 2.194 1.00 87.31 109 ALA A O 1
ATOM 834 N N . PHE A 1 110 ? 10.239 -7.509 0.719 1.00 88.44 110 PHE A N 1
ATOM 835 C CA . PHE A 1 110 ? 9.210 -8.210 1.509 1.00 88.44 110 PHE A CA 1
ATOM 836 C C . PHE A 1 110 ? 9.741 -8.798 2.820 1.00 88.44 110 PHE A C 1
ATOM 838 O O . PHE A 1 110 ? 8.966 -9.038 3.745 1.00 88.44 110 PHE A O 1
ATOM 845 N N . THR A 1 111 ? 11.051 -9.021 2.912 1.00 92.19 111 THR A N 1
ATOM 846 C CA . THR A 1 111 ? 11.721 -9.483 4.134 1.00 92.19 111 THR A CA 1
ATOM 847 C C . THR A 1 111 ? 12.158 -8.339 5.046 1.00 92.19 111 THR A C 1
ATOM 849 O O . THR A 1 111 ? 12.783 -8.585 6.070 1.00 92.19 111 THR A O 1
ATOM 852 N N . ASN A 1 112 ? 11.860 -7.084 4.698 1.00 95.00 112 ASN A N 1
ATOM 853 C CA . ASN A 1 112 ? 12.264 -5.945 5.506 1.00 95.00 112 ASN A CA 1
ATOM 854 C C . ASN A 1 112 ? 11.424 -5.847 6.791 1.00 95.00 112 ASN A C 1
ATOM 856 O O . ASN A 1 112 ? 10.190 -5.832 6.739 1.00 95.00 112 ASN A O 1
ATOM 860 N N . GLU A 1 113 ? 12.100 -5.721 7.934 1.00 95.75 113 GLU A N 1
ATOM 861 C CA . GLU A 1 113 ? 11.468 -5.601 9.252 1.00 95.75 113 GLU A CA 1
ATOM 862 C C . GLU A 1 113 ? 10.451 -4.457 9.300 1.00 95.75 113 GLU A C 1
ATOM 864 O O . GLU A 1 113 ? 9.377 -4.618 9.870 1.00 95.75 113 GLU A O 1
ATOM 869 N N . VAL A 1 114 ? 10.709 -3.337 8.618 1.00 95.94 114 VAL A N 1
ATOM 870 C CA . VAL A 1 114 ? 9.809 -2.175 8.593 1.00 95.94 114 VAL A CA 1
ATOM 871 C C . VAL A 1 114 ? 8.439 -2.530 8.005 1.00 95.94 114 VAL A C 1
ATOM 873 O O . VAL A 1 114 ? 7.415 -2.104 8.535 1.00 95.94 114 VAL A O 1
ATOM 876 N N . ILE A 1 115 ? 8.385 -3.344 6.945 1.00 94.00 115 ILE A N 1
ATOM 877 C CA . ILE A 1 115 ? 7.111 -3.763 6.336 1.00 94.00 115 ILE A CA 1
ATOM 878 C C . ILE A 1 115 ? 6.343 -4.683 7.285 1.00 94.00 115 ILE A C 1
ATOM 880 O O . ILE A 1 115 ? 5.135 -4.516 7.467 1.00 94.00 115 ILE A O 1
ATOM 884 N N . TRP A 1 116 ? 7.040 -5.602 7.950 1.00 94.94 116 TRP A N 1
ATOM 885 C CA . TRP A 1 116 ? 6.435 -6.460 8.965 1.00 94.94 116 TRP A CA 1
ATOM 886 C C . TRP A 1 116 ? 5.947 -5.674 10.187 1.00 94.94 116 TRP A C 1
ATOM 888 O O . TRP A 1 116 ? 4.854 -5.951 10.681 1.00 94.94 116 TRP A O 1
ATOM 898 N N . LEU A 1 117 ? 6.672 -4.639 10.622 1.00 95.62 117 LEU A N 1
ATOM 899 C CA . LEU A 1 117 ? 6.2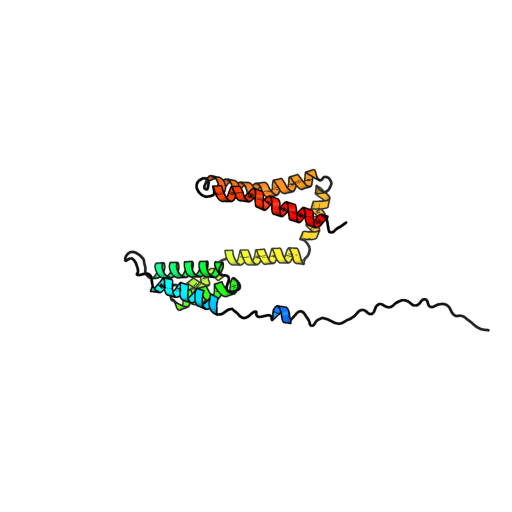42 -3.738 11.696 1.00 95.62 117 LEU A CA 1
ATOM 900 C C . LEU A 1 117 ? 4.943 -3.005 11.337 1.00 95.62 117 LEU A C 1
ATOM 902 O O . LEU A 1 117 ? 4.043 -2.899 12.172 1.00 95.62 117 LEU A O 1
ATOM 906 N N . ILE A 1 118 ? 4.801 -2.560 10.084 1.00 94.88 118 ILE A N 1
ATOM 907 C CA . ILE A 1 118 ? 3.557 -1.954 9.592 1.00 94.88 118 ILE A CA 1
ATOM 908 C C . ILE A 1 118 ? 2.404 -2.969 9.667 1.00 94.88 118 ILE A C 1
ATOM 910 O O . ILE A 1 118 ? 1.325 -2.643 10.166 1.00 94.88 118 ILE A O 1
ATOM 914 N N . VAL A 1 119 ? 2.624 -4.213 9.227 1.00 95.44 119 VAL A N 1
ATOM 915 C CA . VAL A 1 119 ? 1.607 -5.281 9.259 1.00 95.44 119 VAL A CA 1
ATOM 916 C C . VAL A 1 119 ? 1.172 -5.607 10.692 1.00 95.44 119 VAL A C 1
ATOM 918 O O . VAL A 1 119 ? -0.028 -5.653 10.970 1.00 95.44 119 VAL A O 1
ATOM 921 N N . VAL A 1 120 ? 2.118 -5.782 11.619 1.00 96.38 120 VAL A N 1
ATOM 922 C CA . VAL A 1 120 ? 1.828 -6.059 13.037 1.00 96.38 120 VAL A CA 1
ATOM 923 C C . VAL A 1 120 ? 1.071 -4.898 13.684 1.00 96.38 120 VAL A C 1
ATOM 925 O O . VAL A 1 120 ? 0.100 -5.130 14.402 1.00 96.38 120 VAL A O 1
ATOM 928 N N . SER A 1 121 ? 1.437 -3.652 13.378 1.00 96.25 121 SER A N 1
ATOM 929 C CA . SER A 1 121 ? 0.723 -2.461 13.855 1.00 96.25 121 SER A CA 1
ATOM 930 C C . SER A 1 121 ? -0.730 -2.421 13.366 1.00 96.25 121 SER A C 1
ATOM 932 O O . SER A 1 121 ? -1.654 -2.203 14.156 1.00 96.25 121 SER A O 1
ATOM 934 N N . PHE A 1 122 ? -0.976 -2.722 12.084 1.00 94.94 122 PHE A N 1
ATOM 935 C CA . PHE A 1 122 ? -2.340 -2.815 11.556 1.00 94.94 122 PHE A CA 1
ATOM 936 C C . PHE A 1 122 ? -3.144 -3.941 12.208 1.00 94.94 122 PHE A C 1
ATOM 938 O O . PHE A 1 122 ? -4.322 -3.739 12.514 1.00 94.94 122 PHE A O 1
ATOM 945 N N . PHE A 1 123 ? -2.535 -5.103 12.455 1.00 95.12 123 PHE A N 1
ATOM 946 C CA . PHE A 1 123 ? -3.188 -6.182 13.194 1.00 95.12 123 PHE A CA 1
ATOM 947 C C . PHE A 1 123 ? -3.512 -5.779 14.629 1.00 95.12 123 PHE A C 1
ATOM 949 O O . PHE A 1 123 ? -4.624 -6.038 15.083 1.00 95.12 123 PHE A O 1
ATOM 956 N N . PHE A 1 124 ? -2.597 -5.097 15.317 1.00 95.44 124 PHE A N 1
ATOM 957 C CA . PHE A 1 124 ? -2.820 -4.588 16.665 1.00 95.44 124 PHE A CA 1
ATOM 958 C C . PHE A 1 124 ? -3.977 -3.581 16.701 1.00 95.44 124 PHE A C 1
ATOM 960 O O . PHE A 1 124 ? -4.908 -3.734 17.490 1.00 95.44 124 PHE A O 1
ATOM 967 N N . SER A 1 125 ? -3.989 -2.614 15.779 1.00 95.44 125 SER A N 1
ATOM 968 C CA . SER A 1 125 ? -5.071 -1.634 15.634 1.00 95.44 125 SER A CA 1
ATOM 969 C C . SER A 1 125 ? -6.420 -2.308 15.357 1.00 95.44 125 SER A C 1
ATOM 971 O O . SER A 1 125 ? -7.410 -2.047 16.042 1.00 95.44 125 SER A O 1
ATOM 973 N N . ARG A 1 126 ? -6.472 -3.250 14.405 1.00 91.50 126 ARG A N 1
ATOM 974 C CA . ARG A 1 126 ? -7.694 -4.011 14.096 1.00 91.50 126 ARG A CA 1
ATOM 975 C C . ARG A 1 126 ? -8.133 -4.899 15.258 1.00 91.50 126 ARG A C 1
ATOM 977 O O . ARG A 1 126 ? -9.333 -5.029 15.487 1.00 91.50 126 ARG A O 1
ATOM 984 N N . GLY A 1 127 ? -7.187 -5.482 15.990 1.00 93.69 127 GLY A N 1
ATOM 985 C CA . GLY A 1 127 ? -7.431 -6.271 17.192 1.00 93.69 127 GLY A CA 1
ATOM 986 C C . GLY A 1 127 ? -8.063 -5.432 18.297 1.00 93.69 127 GLY A C 1
ATOM 987 O O . GLY A 1 127 ? -9.089 -5.825 18.839 1.00 93.69 127 GLY A O 1
ATOM 988 N N . PHE A 1 128 ? -7.523 -4.243 18.559 1.00 93.06 128 PHE A N 1
ATOM 989 C CA . PHE A 1 128 ? -8.032 -3.290 19.548 1.00 93.06 128 PHE A CA 1
ATOM 990 C C . PHE A 1 128 ? -9.454 -2.800 19.239 1.00 93.06 128 PHE A C 1
ATOM 992 O O . PHE A 1 128 ? -10.282 -2.668 20.143 1.00 93.06 128 PHE A O 1
ATOM 999 N N . VAL A 1 129 ? -9.761 -2.579 17.956 1.00 92.25 129 VAL A N 1
ATOM 1000 C CA . VAL A 1 129 ? -11.119 -2.237 17.505 1.00 92.25 129 VAL A CA 1
ATOM 1001 C C . VAL A 1 129 ? -12.060 -3.435 17.659 1.00 92.25 129 VAL A C 1
ATOM 1003 O O . VAL A 1 129 ? -13.171 -3.282 18.157 1.00 92.25 129 VAL A O 1
ATOM 1006 N N . LYS A 1 130 ? -11.624 -4.644 17.280 1.00 91.31 130 LYS A N 1
ATOM 1007 C CA . LYS A 1 130 ? -12.461 -5.854 17.328 1.00 91.31 130 LYS A CA 1
ATOM 1008 C C . LYS A 1 130 ? -12.762 -6.324 18.754 1.00 91.31 130 LYS A C 1
ATOM 1010 O O . LYS A 1 130 ? -13.845 -6.846 18.993 1.00 91.31 130 LYS A O 1
ATOM 1015 N N . THR A 1 131 ? -11.835 -6.145 19.694 1.00 92.75 131 THR A N 1
ATOM 1016 C CA . THR A 1 131 ? -12.046 -6.464 21.117 1.00 92.75 131 THR A CA 1
ATOM 1017 C C . THR A 1 131 ? -12.859 -5.396 21.853 1.00 92.75 131 THR A C 1
ATOM 1019 O O . THR A 1 131 ? -13.240 -5.612 23.003 1.00 92.75 131 THR A O 1
ATOM 1022 N N . GLY A 1 132 ? -13.129 -4.246 21.222 1.00 90.12 132 GLY A N 1
ATOM 1023 C CA . GLY A 1 132 ? -13.833 -3.123 21.848 1.00 90.12 132 GLY A CA 1
ATOM 1024 C C . GLY A 1 132 ? -13.040 -2.464 22.980 1.00 90.12 132 GLY A C 1
ATOM 1025 O O . GLY A 1 132 ? -13.603 -1.715 23.777 1.00 90.12 132 GLY A O 1
ATOM 1026 N N . LEU A 1 133 ? -11.733 -2.732 23.081 1.00 91.88 133 LEU A N 1
ATOM 1027 C CA . LEU A 1 133 ? -10.890 -2.195 24.148 1.00 91.88 133 LEU A CA 1
ATOM 1028 C C . LEU A 1 133 ? -10.772 -0.664 24.035 1.00 91.88 133 LEU A C 1
ATOM 1030 O O . LEU A 1 133 ? -10.782 0.033 25.047 1.00 91.88 133 LEU A O 1
ATOM 1034 N N . GLY A 1 134 ? -10.796 -0.137 22.807 1.00 89.50 134 GLY A N 1
ATOM 1035 C CA . GLY A 1 134 ? -10.865 1.302 22.542 1.00 89.50 134 GLY A CA 1
ATOM 1036 C C . GLY A 1 134 ? -12.136 1.979 23.027 1.00 89.50 134 GLY A C 1
ATOM 1037 O O . GLY A 1 134 ? -12.057 3.078 23.565 1.00 89.50 134 GLY A O 1
ATOM 1038 N N . ASP A 1 135 ? -13.282 1.313 22.907 1.00 90.94 135 ASP A N 1
ATOM 1039 C CA . ASP A 1 135 ? -14.564 1.844 23.378 1.00 90.94 135 ASP A CA 1
ATOM 1040 C C . ASP A 1 135 ? -14.583 1.956 24.912 1.00 90.94 135 ASP A C 1
ATOM 1042 O O . ASP A 1 135 ? -14.941 2.991 25.477 1.00 90.94 135 ASP A O 1
ATOM 1046 N N . ARG A 1 136 ? -14.037 0.943 25.601 1.00 94.19 136 ARG A N 1
ATOM 1047 C CA . ARG A 1 136 ? -13.856 0.970 27.063 1.00 94.19 136 ARG A CA 1
ATOM 1048 C C . ARG A 1 136 ? -12.949 2.116 27.513 1.00 94.19 136 ARG A C 1
ATOM 1050 O O . ARG A 1 136 ? -13.240 2.779 28.508 1.00 94.19 136 ARG A O 1
ATOM 1057 N N . ILE A 1 137 ? -11.859 2.363 26.790 1.00 91.69 137 ILE A N 1
ATOM 1058 C CA . ILE A 1 137 ? -10.925 3.455 27.098 1.00 91.69 137 ILE A CA 1
ATOM 1059 C C . ILE A 1 137 ? -11.542 4.817 26.774 1.00 91.69 137 ILE A C 1
ATOM 1061 O O . ILE A 1 137 ? -11.354 5.760 27.540 1.00 91.69 137 ILE A O 1
ATOM 1065 N N . ALA A 1 138 ? -12.327 4.925 25.702 1.00 89.00 138 ALA A N 1
ATOM 1066 C CA . ALA A 1 138 ? -13.062 6.141 25.370 1.00 89.00 138 ALA A CA 1
ATOM 1067 C C . ALA A 1 138 ? -14.066 6.496 26.476 1.00 89.00 138 ALA A C 1
ATOM 1069 O O . ALA A 1 138 ? -14.076 7.630 26.953 1.00 89.00 138 ALA A O 1
ATOM 1070 N N . MET A 1 139 ? -14.829 5.514 26.966 1.00 89.81 139 MET A N 1
ATOM 1071 C CA . MET A 1 139 ? -15.720 5.679 28.119 1.00 89.81 139 MET A CA 1
ATOM 1072 C C . MET A 1 139 ? -14.958 6.136 29.373 1.00 89.81 139 MET A C 1
ATOM 1074 O O . MET A 1 139 ? -15.425 7.019 30.095 1.00 89.81 139 MET A O 1
ATOM 1078 N N . PHE A 1 140 ? -13.766 5.584 29.627 1.00 89.81 140 PHE A N 1
ATOM 1079 C CA . PHE A 1 140 ? -12.920 5.999 30.751 1.00 89.81 140 PHE A CA 1
ATOM 1080 C C . PHE A 1 140 ? -12.450 7.455 30.612 1.00 89.81 140 PHE A C 1
ATOM 1082 O O . PHE A 1 140 ? -12.534 8.232 31.565 1.00 89.81 140 PHE A O 1
ATOM 1089 N N . PHE A 1 141 ? -12.026 7.854 29.412 1.00 85.50 141 PHE A N 1
ATOM 1090 C CA . PHE A 1 141 ? -11.576 9.213 29.115 1.00 85.50 141 PHE A CA 1
ATOM 1091 C C . PHE A 1 141 ? -12.717 10.232 29.229 1.00 85.50 141 PHE A C 1
ATOM 1093 O O . PHE A 1 141 ? -12.557 11.274 29.863 1.00 85.50 141 PHE A O 1
ATOM 1100 N N . VAL A 1 142 ? -13.903 9.902 28.706 1.00 87.56 142 VAL A N 1
ATOM 1101 C CA . VAL A 1 142 ? -15.113 10.728 28.841 1.00 87.56 142 VAL A CA 1
ATOM 1102 C C . VAL A 1 142 ? -15.529 10.852 30.304 1.00 87.56 142 VAL A C 1
ATOM 1104 O O . VAL A 1 142 ? -15.885 11.939 30.743 1.00 87.56 142 VAL A O 1
ATOM 1107 N N . ARG A 1 143 ? -15.425 9.796 31.114 1.00 85.12 143 ARG A N 1
ATOM 1108 C CA . ARG A 1 143 ? -15.741 9.886 32.548 1.00 85.12 143 ARG A CA 1
ATOM 1109 C C . ARG A 1 143 ? -14.763 10.782 33.320 1.00 85.12 143 ARG A C 1
ATOM 1111 O O . ARG A 1 143 ? -15.143 11.359 34.342 1.00 85.12 143 ARG A O 1
ATOM 1118 N N . TRP A 1 144 ? -13.522 10.905 32.852 1.00 83.50 144 TRP A N 1
ATOM 1119 C CA . TRP A 1 144 ? -12.495 11.717 33.503 1.00 83.50 144 TRP A CA 1
ATOM 1120 C C . TRP A 1 144 ? -12.523 13.187 33.052 1.00 83.50 144 TRP A C 1
ATOM 1122 O O . TRP A 1 144 ? -12.549 14.073 33.905 1.00 83.50 144 TRP A O 1
ATOM 1132 N N . LEU A 1 145 ? -12.611 13.457 31.742 1.00 80.25 145 LEU A N 1
ATOM 1133 C CA . LEU A 1 145 ? -12.612 14.817 31.175 1.00 80.25 145 LEU A CA 1
ATOM 1134 C C . LEU A 1 145 ? -14.008 15.392 30.901 1.00 80.25 145 LEU A C 1
ATOM 1136 O O . LEU A 1 145 ? -14.162 16.608 30.839 1.00 80.25 145 LEU A O 1
ATOM 1140 N N . GLY A 1 146 ? -15.035 14.555 30.769 1.00 76.00 146 GLY A N 1
ATOM 1141 C CA . GLY A 1 146 ? -16.411 14.968 30.459 1.00 76.00 146 GLY A CA 1
ATOM 1142 C C . GLY A 1 146 ? -17.125 15.699 31.595 1.00 76.00 146 GLY A C 1
ATOM 1143 O O . GLY A 1 146 ? -18.263 16.121 31.426 1.00 76.00 146 GLY A O 1
ATOM 1144 N N . LYS A 1 147 ? -16.457 15.893 32.738 1.00 78.00 147 LYS A N 1
ATOM 1145 C CA . LYS A 1 147 ? -16.951 16.728 33.839 1.00 78.00 147 LYS A CA 1
ATOM 1146 C C . LYS A 1 147 ? -17.038 18.215 33.458 1.00 78.00 147 LYS A C 1
ATOM 1148 O O . LYS A 1 147 ? -17.851 18.918 34.042 1.00 78.00 147 LYS A O 1
ATOM 1153 N N . SER A 1 148 ? -16.245 18.670 32.477 1.00 75.69 148 SER A N 1
ATOM 1154 C CA . SER A 1 148 ? -16.277 20.039 31.938 1.00 75.69 148 SER A CA 1
ATOM 1155 C C . SER A 1 148 ? -15.901 20.071 30.452 1.00 75.69 148 SER A C 1
ATOM 1157 O O . SER A 1 148 ? -14.867 19.535 30.056 1.00 75.69 148 SER A O 1
ATOM 1159 N N . THR A 1 149 ? -16.671 20.791 29.630 1.00 82.69 149 THR A N 1
ATOM 1160 C CA . THR A 1 149 ? -16.415 20.984 28.183 1.00 82.69 149 THR A CA 1
ATOM 1161 C C . THR A 1 149 ? -15.041 21.597 27.881 1.00 82.69 149 THR A C 1
ATOM 1163 O O . THR A 1 149 ? -14.419 21.245 26.879 1.00 82.69 149 THR A O 1
ATOM 1166 N N . LEU A 1 150 ? -14.519 22.435 28.785 1.00 82.25 150 LEU A N 1
ATOM 1167 C CA . LEU A 1 150 ? -13.175 23.023 28.696 1.00 82.25 150 LEU A CA 1
ATOM 1168 C C . LEU A 1 150 ? -12.045 21.982 28.779 1.00 82.25 150 LEU A C 1
ATOM 1170 O O . LEU A 1 150 ? -11.020 22.1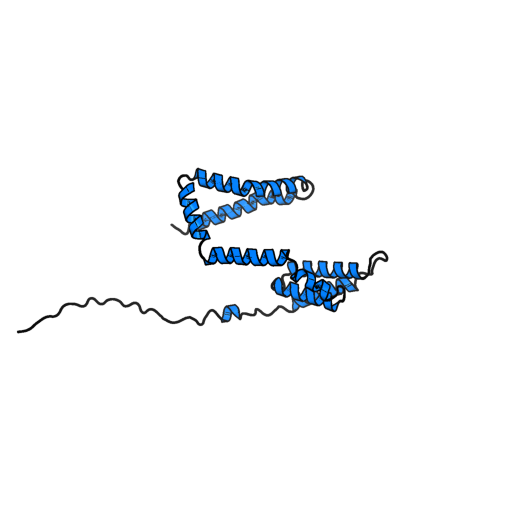33 28.112 1.00 82.25 150 LEU A O 1
ATOM 1174 N N . GLY A 1 151 ? -12.224 20.909 29.559 1.00 84.38 151 GLY A N 1
ATOM 1175 C CA . GLY A 1 151 ? -11.226 19.841 29.685 1.00 84.38 151 GLY A CA 1
ATOM 1176 C C . GLY A 1 151 ? -11.070 19.057 28.383 1.00 84.38 151 GLY A C 1
ATOM 1177 O O . GLY A 1 151 ? -9.955 18.768 27.949 1.00 84.38 151 GLY A O 1
ATOM 1178 N N . LEU A 1 152 ? -12.190 18.796 27.706 1.00 84.69 152 LEU A N 1
ATOM 1179 C CA . LEU A 1 152 ? -12.213 18.079 26.435 1.00 84.69 152 LEU A CA 1
ATOM 1180 C C . LEU A 1 152 ? -11.539 18.884 25.308 1.00 84.69 152 LEU A C 1
ATOM 1182 O O . LEU A 1 152 ? -10.740 18.328 24.553 1.00 84.69 152 LEU A O 1
ATOM 1186 N N . SER A 1 153 ? -11.772 20.202 25.241 1.00 86.06 153 SER A N 1
ATOM 1187 C CA . SER A 1 153 ? -11.077 21.075 24.283 1.00 86.06 153 SER A CA 1
ATOM 1188 C C . SER A 1 153 ? -9.575 21.182 24.557 1.00 86.06 153 SER A C 1
ATOM 1190 O O . SER A 1 153 ? -8.789 21.159 23.612 1.00 86.06 153 SER A O 1
ATOM 1192 N N . TYR A 1 154 ? -9.152 21.237 25.827 1.00 85.00 154 TYR A N 1
ATOM 1193 C CA . TYR A 1 154 ? -7.727 21.271 26.177 1.00 85.00 154 TYR A CA 1
ATOM 1194 C C . TYR A 1 154 ? -7.003 19.984 25.763 1.00 85.00 154 TYR A C 1
ATOM 1196 O O . TYR A 1 154 ? -5.911 20.056 25.204 1.00 85.00 154 TYR A O 1
ATOM 1204 N N . GLY A 1 155 ? -7.623 18.814 25.959 1.00 82.25 155 GLY A N 1
ATOM 1205 C CA . GLY A 1 155 ? -7.053 17.530 25.536 1.00 82.25 155 GLY A CA 1
ATOM 1206 C C . GLY A 1 155 ? -6.830 17.437 24.021 1.00 82.25 155 GLY A C 1
ATOM 1207 O O . GLY A 1 155 ? -5.770 16.996 23.578 1.00 82.25 155 GLY A O 1
ATOM 1208 N N . LEU A 1 156 ? -7.787 17.917 23.220 1.00 81.81 156 LEU A N 1
ATOM 1209 C CA . LEU A 1 156 ? -7.669 17.951 21.755 1.00 81.81 156 LEU A CA 1
ATOM 1210 C C . LEU A 1 156 ? -6.594 18.933 21.273 1.00 81.81 156 LEU A C 1
ATOM 1212 O O . LEU A 1 156 ? -5.830 18.623 20.354 1.00 81.81 156 LEU A O 1
ATOM 1216 N N . VAL A 1 157 ? -6.501 20.108 21.900 1.00 85.31 157 VAL A N 1
ATOM 1217 C CA . VAL A 1 157 ? -5.454 21.086 21.578 1.00 85.31 157 VAL A CA 1
ATOM 1218 C C . VAL A 1 157 ? -4.080 20.504 21.907 1.00 85.31 157 VAL A C 1
ATOM 1220 O O . VAL A 1 157 ? -3.210 20.501 21.043 1.00 85.31 157 VAL A O 1
ATOM 1223 N N . LEU A 1 158 ? -3.893 19.917 23.091 1.00 81.56 158 LEU A N 1
ATOM 1224 C CA . LEU A 1 158 ? -2.616 19.310 23.479 1.00 81.56 158 LEU A CA 1
ATOM 1225 C C . LEU A 1 158 ? -2.217 18.128 22.579 1.00 81.56 158 LEU A C 1
ATOM 1227 O O . LEU A 1 158 ? -1.049 18.016 22.221 1.00 81.56 158 LEU A O 1
ATOM 1231 N N . GLY A 1 159 ? -3.165 17.284 22.159 1.00 77.50 159 GLY A N 1
ATOM 1232 C CA . GLY A 1 159 ? -2.893 16.162 21.251 1.00 77.50 159 GLY A CA 1
ATOM 1233 C C . GLY A 1 159 ? -2.555 16.581 19.815 1.00 77.50 159 GLY A C 1
ATOM 1234 O O . GLY A 1 159 ? -1.832 15.873 19.119 1.00 77.50 159 GLY A O 1
ATOM 1235 N N . SER A 1 160 ? -3.043 17.742 19.370 1.00 77.94 160 SER A N 1
ATOM 1236 C CA . SER A 1 160 ? -2.761 18.291 18.035 1.00 77.94 160 SER A CA 1
ATOM 1237 C C . SER A 1 160 ? -1.529 19.208 17.986 1.00 77.94 160 SER A C 1
ATOM 1239 O O . SER A 1 160 ? -1.011 19.470 16.898 1.00 77.94 160 SER A O 1
ATOM 1241 N N . LEU A 1 161 ? -1.010 19.656 19.137 1.00 84.44 161 LEU A N 1
ATOM 1242 C CA . LEU A 1 161 ? 0.193 20.496 19.225 1.00 84.44 161 LEU A CA 1
ATOM 1243 C C . LEU A 1 161 ? 1.438 19.891 18.547 1.00 84.44 161 LEU A C 1
ATOM 1245 O O . LEU A 1 161 ? 2.097 20.634 17.816 1.00 84.44 161 LEU A O 1
ATOM 1249 N N . PRO A 1 162 ? 1.771 18.594 18.721 1.00 81.44 162 PRO A N 1
ATOM 1250 C CA . PRO A 1 162 ? 2.924 17.991 18.052 1.00 81.44 162 PRO A CA 1
ATOM 1251 C C . PRO A 1 162 ? 2.773 18.032 16.529 1.00 81.44 162 PRO A C 1
ATOM 1253 O O . PRO A 1 162 ? 3.642 18.545 15.839 1.00 81.44 162 PRO A O 1
ATOM 1256 N N . PHE A 1 163 ? 1.604 17.652 16.005 1.00 75.19 163 PHE A N 1
ATOM 1257 C CA . PHE A 1 163 ? 1.328 17.679 14.564 1.00 75.19 163 PHE A CA 1
ATOM 1258 C C . PHE A 1 163 ? 1.467 19.085 13.949 1.00 75.19 163 PHE A C 1
ATOM 1260 O O . PHE A 1 163 ? 1.953 19.255 12.825 1.00 75.19 163 PHE A O 1
ATOM 1267 N N . LEU A 1 164 ? 1.069 20.123 14.691 1.00 66.38 164 LEU A N 1
ATOM 1268 C CA . LEU A 1 164 ? 1.273 21.510 14.274 1.00 66.38 164 LEU A CA 1
ATOM 1269 C C . LEU A 1 164 ? 2.753 21.911 14.257 1.00 66.38 164 LEU A C 1
ATOM 1271 O O . LEU A 1 164 ? 3.107 22.807 13.490 1.00 66.38 164 LEU A O 1
ATOM 1275 N N . GLN A 1 165 ? 3.615 21.273 15.050 1.00 69.75 165 GLN A N 1
ATOM 1276 C CA . GLN A 1 165 ? 5.055 21.519 15.043 1.00 69.75 165 GLN A CA 1
ATOM 1277 C C . GLN A 1 165 ? 5.715 20.963 13.773 1.00 69.75 165 GLN A C 1
ATOM 1279 O O . GLN A 1 165 ? 6.445 21.708 13.114 1.00 69.75 165 GLN A O 1
ATOM 1284 N N . GLU A 1 166 ? 5.392 19.735 13.354 1.00 66.38 166 GLU A N 1
ATOM 1285 C CA . GLU A 1 166 ? 5.838 19.197 12.058 1.00 66.38 166 GLU A CA 1
ATOM 1286 C C . GLU A 1 166 ? 5.337 20.057 10.883 1.00 66.38 166 GLU A C 1
ATOM 1288 O O . GLU A 1 166 ? 6.116 20.453 10.012 1.00 66.38 166 GLU A O 1
ATOM 1293 N N . CYS A 1 167 ? 4.055 20.445 10.880 1.00 62.66 167 CYS A N 1
ATOM 1294 C CA . CYS A 1 167 ? 3.510 21.341 9.854 1.00 62.66 167 CYS A CA 1
ATOM 1295 C C . CYS A 1 167 ? 4.175 22.732 9.860 1.00 62.66 167 CYS A C 1
ATOM 1297 O O . CYS A 1 167 ? 4.348 23.346 8.804 1.00 62.66 167 CYS A O 1
ATOM 1299 N N . ARG A 1 168 ? 4.549 23.261 11.033 1.00 59.88 168 ARG A N 1
ATOM 1300 C CA . ARG A 1 168 ? 5.239 24.556 11.172 1.00 59.88 168 ARG A CA 1
ATOM 1301 C C . ARG A 1 168 ? 6.696 24.482 10.716 1.00 59.88 168 ARG A C 1
ATO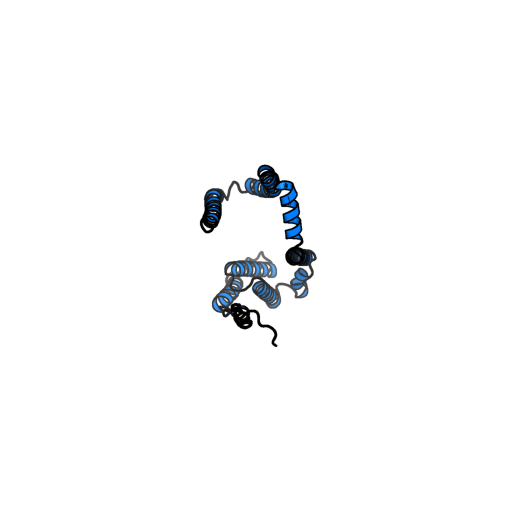M 1303 O O . ARG A 1 168 ? 7.217 25.492 10.243 1.00 59.88 168 ARG A O 1
ATOM 1310 N N . ALA A 1 169 ? 7.349 23.329 10.846 1.00 61.03 169 ALA A N 1
ATOM 1311 C CA . ALA A 1 169 ? 8.674 23.090 10.282 1.00 61.03 169 ALA A CA 1
ATOM 1312 C C . ALA A 1 169 ? 8.615 23.070 8.744 1.00 61.03 169 ALA A C 1
ATOM 1314 O O . ALA A 1 169 ? 9.329 23.833 8.101 1.00 61.03 169 ALA A O 1
ATOM 1315 N N . LEU A 1 170 ? 7.666 22.332 8.158 1.00 55.16 170 LEU A N 1
ATOM 1316 C CA . LEU A 1 170 ? 7.499 22.250 6.701 1.00 55.16 170 LEU A CA 1
ATOM 1317 C C . LEU A 1 170 ? 7.038 23.581 6.067 1.00 55.16 170 LEU A C 1
ATOM 1319 O O . LEU A 1 170 ? 7.460 23.944 4.970 1.00 55.16 170 LEU A O 1
ATOM 1323 N N . ARG A 1 171 ? 6.211 24.364 6.777 1.00 54.09 171 ARG A N 1
ATOM 1324 C CA . ARG A 1 171 ? 5.787 25.711 6.350 1.00 54.09 171 ARG A CA 1
ATOM 1325 C C . ARG A 1 171 ? 6.953 26.699 6.258 1.00 54.09 171 ARG A C 1
ATOM 1327 O O . ARG A 1 171 ? 6.875 27.611 5.443 1.00 54.09 171 ARG A O 1
ATOM 1334 N N . ARG A 1 172 ? 8.001 26.545 7.077 1.00 55.97 172 ARG A N 1
ATOM 1335 C CA . ARG A 1 172 ? 9.170 27.440 7.064 1.00 55.97 172 ARG A CA 1
ATOM 1336 C C . ARG A 1 172 ? 10.069 27.223 5.846 1.00 55.97 172 ARG A C 1
ATOM 1338 O O . ARG A 1 172 ? 10.639 28.195 5.370 1.00 55.97 172 ARG A O 1
ATOM 1345 N N . GLU A 1 173 ? 10.127 26.010 5.299 1.00 57.78 173 GLU A N 1
ATOM 1346 C CA . GLU A 1 173 ? 10.907 25.727 4.084 1.00 57.78 173 GLU A CA 1
ATOM 1347 C C . GLU A 1 173 ? 10.138 26.002 2.779 1.00 57.78 173 GLU A C 1
ATOM 1349 O O . GLU A 1 173 ? 10.737 26.322 1.757 1.00 57.78 173 GLU A O 1
ATOM 1354 N N . LEU A 1 174 ? 8.800 25.957 2.802 1.00 52.19 174 LEU A N 1
ATOM 1355 C CA . LEU A 1 174 ? 7.952 26.124 1.609 1.00 52.19 174 LEU A CA 1
ATOM 1356 C C . LEU A 1 174 ? 7.405 27.548 1.380 1.00 52.19 174 LEU A C 1
ATOM 1358 O O . LEU A 1 174 ? 6.509 27.726 0.546 1.00 52.19 174 LEU A O 1
ATOM 1362 N N . VAL A 1 175 ? 7.941 28.573 2.061 1.00 54.34 175 VAL A N 1
ATOM 1363 C CA . VAL A 1 175 ? 7.506 29.985 1.919 1.00 54.34 175 VAL A CA 1
ATOM 1364 C C . VAL A 1 175 ? 7.634 30.505 0.472 1.00 54.34 175 VAL A C 1
ATOM 1366 O O . VAL A 1 175 ? 6.941 31.448 0.104 1.00 54.34 175 VAL A O 1
ATOM 1369 N N . GLY A 1 176 ? 8.420 29.846 -0.388 1.00 54.03 176 GLY A N 1
ATOM 1370 C CA . GLY A 1 176 ? 8.527 30.186 -1.811 1.00 54.03 176 GLY A CA 1
ATOM 1371 C C . GLY A 1 176 ? 7.499 29.543 -2.759 1.00 54.03 176 GLY A C 1
ATOM 1372 O O . GLY A 1 176 ? 7.285 30.086 -3.837 1.00 54.03 176 GLY A O 1
ATOM 1373 N N . PHE A 1 177 ? 6.852 28.415 -2.414 1.00 53.03 177 PHE A N 1
ATOM 1374 C CA . PHE A 1 177 ? 6.131 27.592 -3.415 1.00 53.03 177 PHE A CA 1
ATOM 1375 C C . PHE A 1 177 ? 4.628 27.367 -3.144 1.00 53.03 177 PHE A C 1
ATOM 1377 O O . PHE A 1 177 ? 3.883 27.044 -4.064 1.00 53.03 177 PHE A O 1
ATOM 1384 N N . SER A 1 178 ? 4.143 27.562 -1.910 1.00 54.69 178 SER A N 1
ATOM 1385 C CA . SER A 1 178 ? 2.804 27.081 -1.490 1.00 54.69 178 SER A CA 1
ATOM 1386 C C . SER A 1 178 ? 1.834 28.149 -0.958 1.00 54.69 178 SER A C 1
ATOM 1388 O O . SER A 1 178 ? 0.873 27.829 -0.256 1.00 54.69 178 SER A O 1
ATOM 1390 N N . CYS A 1 179 ? 2.008 29.422 -1.322 1.00 52.31 179 CYS A N 1
ATOM 1391 C CA . CYS A 1 179 ? 1.025 30.467 -0.996 1.00 52.31 179 CYS A CA 1
ATOM 1392 C C . CYS A 1 179 ? -0.401 30.238 -1.585 1.00 52.31 179 CYS A C 1
ATOM 1394 O O . CYS A 1 179 ? -1.373 30.638 -0.940 1.00 52.31 179 CYS A O 1
ATOM 1396 N N . PRO A 1 180 ? -0.607 29.517 -2.715 1.00 54.53 180 PRO A N 1
ATOM 1397 C CA . PRO A 1 180 ? -1.958 29.225 -3.212 1.00 54.53 180 PRO A CA 1
ATOM 1398 C C . PRO A 1 180 ? -2.751 28.258 -2.320 1.00 54.53 180 PRO A C 1
ATOM 1400 O O . PRO A 1 180 ? -3.963 28.409 -2.167 1.00 54.53 180 PRO A O 1
ATOM 1403 N N . LEU A 1 181 ? -2.089 27.283 -1.689 1.00 53.94 181 LEU A N 1
ATOM 1404 C CA . LEU A 1 181 ? -2.763 26.228 -0.922 1.00 53.94 181 LEU A CA 1
ATOM 1405 C C . LEU A 1 181 ? -3.247 26.726 0.449 1.00 53.94 181 LEU A C 1
ATOM 1407 O O . LEU A 1 181 ? -4.282 26.286 0.952 1.00 53.94 181 LEU A O 1
ATOM 1411 N N . LEU A 1 182 ? -2.559 27.721 1.018 1.00 55.62 182 LEU A N 1
ATOM 1412 C CA . LEU A 1 182 ? -2.977 28.369 2.261 1.00 55.62 182 LEU A CA 1
ATOM 1413 C C . LEU A 1 182 ? -4.278 29.177 2.087 1.00 55.62 182 LEU A C 1
ATOM 1415 O O . LEU A 1 182 ? -5.070 29.267 3.022 1.00 55.62 182 LEU A O 1
ATOM 1419 N N . SER A 1 183 ? -4.550 29.679 0.877 1.00 55.16 183 SER A N 1
ATOM 1420 C CA . SER A 1 183 ? -5.817 30.346 0.537 1.00 55.16 183 SER A CA 1
ATOM 1421 C C . SER A 1 183 ? -7.013 29.382 0.422 1.00 55.16 183 SER A C 1
ATOM 1423 O O . SER A 1 183 ? -8.170 29.809 0.501 1.00 55.16 183 SER A O 1
ATOM 1425 N N . LEU A 1 184 ? -6.757 28.074 0.279 1.00 55.56 184 LEU A N 1
ATOM 1426 C CA . LEU A 1 184 ? -7.788 27.031 0.222 1.00 55.56 184 LEU A CA 1
ATOM 1427 C C . LEU A 1 184 ? -8.173 26.482 1.604 1.00 55.56 184 LEU A C 1
ATOM 1429 O O . LEU A 1 184 ? -9.286 25.980 1.766 1.00 55.56 184 LEU A O 1
ATOM 1433 N N . TRP A 1 185 ? -7.307 26.610 2.611 1.00 54.62 185 TRP A N 1
ATOM 1434 C CA . TRP A 1 185 ? -7.565 26.103 3.965 1.00 54.62 185 TRP A CA 1
ATOM 1435 C C . TRP A 1 185 ? -8.837 26.685 4.621 1.00 54.62 185 TRP A C 1
ATOM 1437 O O . TRP A 1 185 ? -9.629 25.913 5.167 1.00 54.62 185 TRP A O 1
ATOM 1447 N N . PRO A 1 186 ? -9.146 27.995 4.489 1.00 56.38 186 PRO A N 1
ATOM 1448 C CA . PRO A 1 186 ? -10.408 28.551 4.979 1.00 56.38 186 PRO A CA 1
ATOM 1449 C C . PRO A 1 186 ? -11.645 27.975 4.275 1.00 56.38 186 PRO A C 1
ATOM 1451 O O . PRO A 1 186 ? -12.731 27.987 4.851 1.00 56.38 186 PRO A O 1
ATOM 1454 N N . ARG A 1 187 ? -11.512 27.478 3.034 1.00 55.00 187 ARG A N 1
ATOM 1455 C CA . ARG A 1 187 ? -12.626 26.885 2.273 1.00 55.00 187 ARG A CA 1
ATOM 1456 C C . ARG A 1 187 ? -12.900 25.448 2.704 1.00 55.00 187 ARG A C 1
ATOM 1458 O O . ARG A 1 187 ? -14.063 25.091 2.854 1.00 55.00 187 ARG A O 1
ATOM 1465 N N . VAL A 1 188 ? -11.858 24.660 2.965 1.00 56.78 188 VAL A N 1
ATOM 1466 C CA . VAL A 1 188 ? -11.986 23.280 3.469 1.00 56.78 188 VAL A CA 1
ATOM 1467 C C . VAL A 1 188 ? -12.572 23.265 4.883 1.00 56.78 188 VAL A C 1
ATOM 1469 O O . VAL A 1 188 ? -13.515 22.522 5.140 1.00 56.78 188 VAL A O 1
ATOM 1472 N N . LEU A 1 189 ? -12.132 24.178 5.758 1.00 56.69 189 LEU A N 1
ATOM 1473 C CA . LEU A 1 189 ? -12.700 24.318 7.105 1.00 56.69 189 LEU A CA 1
ATOM 1474 C C . LEU A 1 189 ? -14.199 24.689 7.080 1.00 56.69 189 LEU A C 1
ATOM 1476 O O . LEU A 1 189 ? -14.963 24.303 7.962 1.00 56.69 189 LEU A O 1
ATOM 1480 N N . LYS A 1 190 ? -14.647 25.404 6.039 1.00 54.25 190 LYS A N 1
ATOM 1481 C CA . LYS A 1 190 ? -16.057 25.785 5.846 1.00 54.25 190 LYS A CA 1
ATOM 1482 C C . LYS A 1 190 ? -16.941 24.630 5.363 1.00 54.25 190 LYS A C 1
ATOM 1484 O O . LYS A 1 190 ? -18.146 24.668 5.604 1.00 54.25 190 LYS A O 1
ATOM 1489 N N . VAL A 1 191 ? -16.369 23.628 4.688 1.00 57.69 191 VAL A N 1
ATOM 1490 C CA . VAL A 1 191 ? -17.086 22.409 4.272 1.00 57.69 191 VAL A CA 1
ATOM 1491 C C . VAL A 1 191 ? -17.304 21.490 5.472 1.00 57.69 191 VAL A C 1
ATOM 1493 O O . VAL A 1 191 ? -18.419 21.013 5.662 1.00 57.69 191 VAL A O 1
ATOM 1496 N N . ASP A 1 192 ? -16.297 21.339 6.331 1.00 54.78 192 ASP A N 1
ATOM 1497 C CA . ASP A 1 192 ? -16.388 20.514 7.543 1.00 54.78 192 ASP A CA 1
ATOM 1498 C C . ASP A 1 192 ? -17.444 21.062 8.529 1.00 54.78 192 ASP A C 1
ATOM 1500 O O . ASP A 1 192 ? -18.364 20.356 8.947 1.00 54.78 192 ASP A O 1
ATOM 1504 N N . LEU A 1 193 ? -17.449 22.386 8.755 1.00 57.41 193 LEU A N 1
ATOM 1505 C CA . LEU A 1 193 ? -18.484 23.051 9.564 1.00 57.41 193 LEU A CA 1
ATOM 1506 C C . LEU A 1 193 ? -19.901 22.947 8.973 1.00 57.41 193 LEU A C 1
ATOM 1508 O O . LEU A 1 193 ? -20.879 23.016 9.719 1.00 57.41 193 LEU A O 1
ATOM 1512 N N . ARG A 1 194 ? -20.047 22.811 7.648 1.00 54.31 194 ARG A N 1
ATOM 1513 C CA . ARG A 1 194 ? -21.360 22.644 7.003 1.00 54.31 194 ARG A CA 1
ATOM 1514 C C . ARG A 1 194 ? -21.890 21.218 7.175 1.00 54.31 194 ARG A C 1
ATOM 1516 O O . ARG A 1 194 ? -23.089 21.056 7.372 1.00 54.31 194 ARG A O 1
ATOM 1523 N N . ILE A 1 195 ? -21.017 20.210 7.168 1.00 58.00 195 ILE A N 1
ATOM 1524 C CA . ILE A 1 195 ? -21.395 18.806 7.393 1.00 58.00 195 ILE A CA 1
ATOM 1525 C C . ILE A 1 195 ? -21.835 18.600 8.848 1.00 58.00 195 ILE A C 1
ATOM 1527 O O . ILE A 1 195 ? -22.883 18.002 9.091 1.00 58.00 195 ILE A O 1
ATOM 1531 N N . HIS A 1 196 ? -21.127 19.195 9.812 1.00 55.97 196 HIS A N 1
ATOM 1532 C CA . HIS A 1 196 ? -21.513 19.108 11.223 1.00 55.97 196 HIS A CA 1
ATOM 1533 C C . HIS A 1 196 ? -22.818 19.864 11.544 1.00 55.97 196 HIS A C 1
ATOM 1535 O O . HIS A 1 196 ? -23.523 19.511 12.489 1.00 55.97 196 HIS A O 1
ATOM 1541 N N . ARG A 1 197 ? -23.178 20.890 10.754 1.00 53.25 197 ARG A N 1
ATOM 1542 C CA . ARG A 1 197 ? -24.460 21.599 10.908 1.00 53.25 197 ARG A CA 1
ATOM 1543 C C . ARG A 1 197 ? -25.641 20.880 10.239 1.00 53.25 197 ARG A C 1
ATOM 1545 O O . ARG A 1 197 ? -26.765 21.069 10.682 1.00 53.25 197 ARG A O 1
ATOM 1552 N N . LEU A 1 198 ? -25.398 20.056 9.216 1.00 54.75 198 LEU A N 1
ATOM 1553 C CA . LEU A 1 198 ? -26.428 19.230 8.567 1.00 54.75 198 LEU A CA 1
ATOM 1554 C C . LEU A 1 198 ? -26.768 17.980 9.390 1.00 54.75 198 LEU A C 1
ATOM 1556 O O . LEU A 1 198 ? -27.936 17.632 9.499 1.00 54.75 198 LEU A O 1
ATOM 1560 N N . GLY A 1 199 ? -25.783 17.369 10.057 1.00 54.06 199 GLY A N 1
ATOM 1561 C CA . GLY A 1 199 ? -26.032 16.235 10.959 1.00 54.06 199 GLY A CA 1
ATOM 1562 C C . GLY A 1 199 ? -26.895 16.571 12.185 1.00 54.06 199 GLY A C 1
ATOM 1563 O O . GLY A 1 199 ? -27.499 15.674 12.757 1.00 54.06 199 GLY A O 1
ATOM 1564 N N . ASN A 1 200 ? -26.987 17.850 12.569 1.00 51.16 200 ASN A N 1
ATOM 1565 C CA . ASN A 1 200 ? -27.803 18.309 13.702 1.00 51.16 200 ASN A CA 1
ATOM 1566 C C . ASN A 1 200 ? -29.202 18.819 13.293 1.00 51.16 200 ASN A C 1
ATOM 1568 O O . ASN A 1 200 ? -29.972 19.209 14.163 1.00 51.16 200 ASN A O 1
ATOM 1572 N N . LEU A 1 201 ? -29.521 18.860 11.991 1.00 54.69 201 LEU A N 1
ATOM 1573 C CA . LEU A 1 201 ? -30.860 19.212 11.492 1.00 54.69 201 LEU A CA 1
ATOM 1574 C C . LEU A 1 201 ? -31.715 17.987 11.126 1.00 54.69 201 LEU A C 1
ATOM 1576 O O . LEU A 1 201 ? -32.922 18.127 11.022 1.00 54.69 2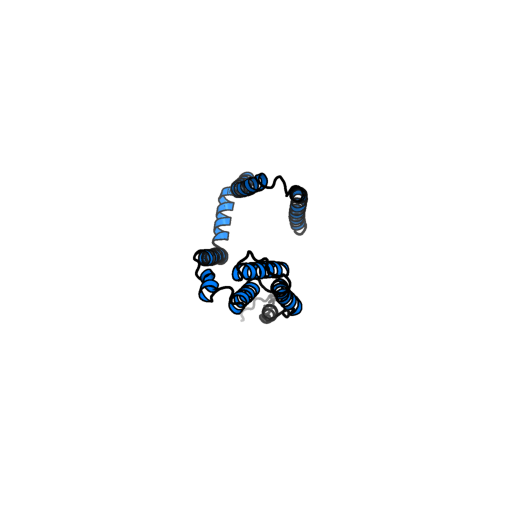01 LEU A O 1
ATOM 1580 N N . GLU A 1 202 ? -31.121 16.800 10.982 1.00 51.47 202 GLU A N 1
ATOM 1581 C CA . GLU A 1 202 ? -31.839 15.533 10.731 1.00 51.47 202 GLU A CA 1
ATOM 1582 C C . GLU A 1 202 ? -32.268 14.823 12.038 1.00 51.47 202 GLU A C 1
ATOM 1584 O O . GLU A 1 202 ? -32.619 13.645 12.030 1.00 51.47 202 GLU A O 1
ATOM 1589 N N . LEU A 1 203 ? -32.193 15.517 13.182 1.00 52.81 203 LEU A N 1
ATOM 1590 C CA . LEU A 1 203 ? -32.500 14.983 14.519 1.00 52.81 203 LEU A CA 1
ATOM 1591 C C . LEU A 1 203 ? -33.511 15.846 15.307 1.00 52.81 203 LEU A C 1
ATOM 1593 O O . LEU A 1 203 ? -33.609 15.711 16.526 1.00 52.81 203 LEU A O 1
ATOM 1597 N N . ILE A 1 204 ? -34.265 16.708 14.613 1.00 43.03 204 ILE A N 1
ATOM 1598 C CA . ILE A 1 204 ? -35.465 17.405 15.114 1.00 43.03 204 ILE A CA 1
ATOM 1599 C C . ILE A 1 204 ? -36.642 17.077 14.202 1.00 43.03 204 ILE A C 1
ATOM 1601 O O . ILE A 1 204 ? -36.460 17.178 12.970 1.00 43.03 204 ILE A O 1
#